Protein AF-A0A8K0PAG3-F1 (afdb_monomer)

InterPro domains:
  IPR000990 Innexin [PF00876] (89-325)
  IPR000990 Innexin [PR01262] (81-103)
  IPR000990 Innexin [PR01262] (153-167)
  IPR000990 Innexin [PR01262] (204-213)
  IPR000990 Innexin [PR01262] (229-245)
  IPR000990 Innexin [PS51013] (3-332)
  IPR000990 Innexin [PTHR11893] (89-326)

pLDDT: mean 70.21, std 20.05, range [22.75, 90.94]

Mean predicted aligned error: 14.46 Å

Solvent-accessible surface area (backbone atoms only — not comparable to full-atom values): 19356 Å² total; per-residue (Å²): 138,85,82,89,89,84,89,81,93,79,86,81,87,87,77,93,75,72,84,80,73,72,80,81,79,68,82,46,67,62,58,59,44,44,51,52,45,46,54,53,41,49,54,54,45,51,56,44,45,62,52,40,67,74,56,77,45,72,62,56,56,53,48,52,49,51,53,50,49,51,50,49,52,53,52,50,61,70,58,48,97,53,93,85,56,62,70,63,52,53,49,57,56,50,57,69,44,44,41,57,50,52,46,57,66,71,53,69,55,52,68,59,63,75,36,57,68,55,55,48,87,86,54,57,69,68,61,42,49,57,53,49,52,53,50,47,50,52,49,65,75,44,58,67,68,33,36,63,61,43,51,55,50,52,52,34,56,50,50,46,41,51,48,53,53,49,50,53,53,51,51,12,62,73,56,74,62,53,46,80,58,39,58,62,50,55,56,62,47,68,78,48,64,83,90,76,65,71,62,75,60,47,80,78,39,52,50,60,46,84,43,79,42,81,45,74,45,99,86,70,49,81,45,82,43,84,41,84,40,75,35,70,54,32,56,53,48,56,57,50,53,52,54,47,45,55,48,50,52,52,52,48,51,53,44,48,53,52,51,51,53,49,51,50,43,74,75,27,69,66,53,45,44,51,54,50,46,71,66,40,70,85,42,64,68,65,45,53,49,53,41,54,73,74,42,46,74,16,41,46,49,51,52,54,53,47,59,71,61,37,45,70,68,62,43,28,51,52,47,50,54,44,27,54,54,60,56,56,63,74,77,109

Nearest PDB structures (foldseek):
  4k1p-assembly6_F  TM=1.596E-01  e=2.292E-01  Bacillus cereus
  7a26-assembly1_AAA  TM=1.883E-01  e=4.215E+00  Serratia marcescens

Foldseek 3Di:
DDDDDDDDDDDDDDDPDDPDPPPPPPPPVVVVVVVVCCVVCVVVVVVVVVVCVVVPPPVVVLVVVLVVLVVVLVLVVVLDPDPPCNVVSVVLNVLSCVLVVLLCVLVVCVLVVLCPPLQDPPDDPVVLVVSLVVSLVVLVVCFPVLVVVVVSVLVSLVSNLVSLVVVQVVVCVVQVNCLQCQLVVVVVLVPDDPVPDDRPCCVSQPQKDWDWDWDQDPVRDTDTDIDIDGRVSSVSVSVVSNVVSVVSVVVNVSSVVVSVVVVCCQVPLPVLLVLLCVLLVVADSVLSVQCSVRGDPSSSVSLSSSSVRGDSVSNNVSSVVSSVVSVVVVVD

Secondary structure (DSSP, 8-state):
----------------------------HHHHHHHHHHHHHHHHHHHHHHHHTTS--HHHHHHHHHHHHHHHHHHHHHH---TTSHHHHHHHHHHHHHHHHHHHHHHTTHHHHHHTTTS-TTS-HHHHHHHHHHHHHHHHHTTTTTHHHHHHHHHHHHHHHHHHHHHHHHHHHHTTT-HHHHHHHHHHHHTS-GGG---GGGTTS-SEEEEEEEEE-TTS-EEEEEEEEE-HHHHHHHHHHHHHHHHHHHHHHHHHHHHHHHHHHHH-HHHHHHHHHHH-TTS-HHHHHHHHHHS-HHHHHHHHHHHHHS-HHHHHHHHHHHHHHHHHTT--

Organism: Ladona fulva (NCBI:txid123851)

Sequence (332 aa):
MFWQDSSTDRAPDRQQGDAGSIPGRFSSPFFLGIIKKIKICCHSFVLSSIFLLSFARSVVYVIFQSYFIQMFIFILSKCCGFIYSESRLSFLAILFYIPRYLWKTWEGGRIKMLVLDLNCPVVSEECKKDRKELLVEYFSANLHAQNFYAIRFFICEFLNFINVVGQIYFMDLFLGGEFTTYGAEVIAMTEREPEERVDPMSRVFPKVTKCVFHKYGPSGSVQKFDGLCVLPLNIVNEKIYVFLWFWFVVLSVITGVALLYRVAVVMGPQVRTYLLRARSRLAPHDQIETITRKCQIGDWFVLYQLGKNMDPLIYKELVAELAAKLDGKDNV

Structure (mmCIF, N/CA/C/O backbone):
data_AF-A0A8K0PAG3-F1
#
_entry.id   AF-A0A8K0PAG3-F1
#
loop_
_atom_site.group_PDB
_atom_site.id
_atom_site.type_symbol
_atom_site.label_atom_id
_atom_site.label_alt_id
_atom_site.label_comp_id
_atom_site.label_asym_id
_atom_site.label_entity_id
_atom_site.label_seq_id
_atom_site.pdbx_PDB_ins_code
_atom_site.Cartn_x
_atom_site.Cartn_y
_atom_site.Cartn_z
_atom_site.occupancy
_atom_site.B_iso_or_equiv
_atom_site.auth_seq_id
_atom_site.auth_comp_id
_atom_site.auth_asym_id
_atom_site.auth_atom_id
_atom_site.pdbx_PDB_model_num
ATOM 1 N N . MET A 1 1 ? 74.812 26.956 -37.421 1.00 31.86 1 MET A N 1
ATOM 2 C CA . MET A 1 1 ? 74.350 26.831 -36.022 1.00 31.86 1 MET A CA 1
ATOM 3 C C . MET A 1 1 ? 73.052 26.012 -36.068 1.00 31.86 1 MET A C 1
ATOM 5 O O . MET A 1 1 ? 71.979 26.580 -35.995 1.00 31.86 1 MET A O 1
ATOM 9 N N . PHE A 1 2 ? 73.102 24.810 -36.664 1.00 22.75 2 PHE A N 1
ATOM 10 C CA . PHE A 1 2 ? 73.367 23.491 -36.040 1.00 22.75 2 PHE A CA 1
ATOM 11 C C . PHE A 1 2 ? 72.254 23.126 -35.039 1.00 22.75 2 PHE A C 1
ATOM 13 O O . PHE A 1 2 ? 72.205 23.749 -33.987 1.00 22.75 2 PHE A O 1
ATOM 20 N N . TRP A 1 3 ? 71.327 22.191 -35.297 1.00 28.53 3 TRP A N 1
ATOM 21 C CA . TRP A 1 3 ? 71.250 21.048 -36.242 1.00 28.53 3 TRP A CA 1
ATOM 22 C C . TRP A 1 3 ? 69.863 21.003 -36.939 1.00 28.53 3 TRP A C 1
ATOM 24 O O . TRP A 1 3 ? 68.875 21.290 -36.272 1.00 28.53 3 TRP A O 1
ATOM 34 N N . GLN A 1 4 ? 69.702 20.876 -38.269 1.00 24.16 4 GLN A N 1
ATOM 35 C CA . GLN A 1 4 ? 69.945 19.757 -39.223 1.00 24.16 4 GLN A CA 1
ATOM 36 C C . GLN A 1 4 ? 69.041 18.525 -38.986 1.00 24.16 4 GLN A C 1
ATOM 38 O O . GLN A 1 4 ? 69.157 17.923 -37.928 1.00 24.16 4 GLN A O 1
ATOM 43 N N . ASP A 1 5 ? 68.011 18.197 -39.783 1.00 26.44 5 ASP A N 1
ATOM 44 C CA . ASP A 1 5 ? 67.829 17.856 -41.222 1.00 26.44 5 ASP A CA 1
ATOM 45 C C . ASP A 1 5 ? 67.948 16.346 -41.544 1.00 26.44 5 ASP A C 1
ATOM 47 O O . ASP A 1 5 ? 68.794 15.654 -40.987 1.00 26.44 5 ASP A O 1
ATOM 51 N N . SER A 1 6 ? 67.169 15.920 -42.550 1.00 24.83 6 SER A N 1
ATOM 52 C CA . SER A 1 6 ? 67.309 14.715 -43.403 1.00 24.83 6 SER A CA 1
ATOM 53 C C . SER A 1 6 ? 66.579 13.395 -43.058 1.00 24.83 6 SER A C 1
ATOM 55 O O . SER A 1 6 ? 67.008 12.581 -42.247 1.00 24.83 6 SER A O 1
ATOM 57 N N . SER A 1 7 ? 65.476 13.182 -43.791 1.00 31.30 7 SER A N 1
ATOM 58 C CA . SER A 1 7 ? 65.188 12.027 -44.674 1.00 31.30 7 SER A CA 1
ATOM 59 C C . SER A 1 7 ? 65.910 10.687 -44.452 1.00 31.30 7 SER A C 1
ATOM 61 O O . SER A 1 7 ? 67.115 10.599 -44.657 1.00 31.30 7 SER A O 1
ATOM 63 N N . THR A 1 8 ? 65.150 9.589 -44.288 1.00 25.16 8 THR A N 1
ATOM 64 C CA . THR A 1 8 ? 65.378 8.332 -45.044 1.00 25.16 8 THR A CA 1
ATOM 65 C C . THR A 1 8 ? 64.170 7.385 -45.005 1.00 25.16 8 THR A C 1
ATOM 67 O O . THR A 1 8 ? 63.566 7.160 -43.959 1.00 25.16 8 THR A O 1
ATOM 70 N N . ASP A 1 9 ? 63.875 6.801 -46.165 1.00 30.84 9 ASP A N 1
ATOM 71 C CA . ASP A 1 9 ? 62.977 5.676 -46.423 1.00 30.84 9 ASP A CA 1
ATOM 72 C C . ASP A 1 9 ? 63.173 4.453 -45.506 1.00 30.84 9 ASP A C 1
ATOM 74 O O . ASP A 1 9 ? 64.308 4.036 -45.247 1.00 30.84 9 ASP A O 1
ATOM 78 N N . ARG A 1 10 ? 62.056 3.801 -45.133 1.00 26.72 10 ARG A N 1
ATOM 79 C CA . ARG A 1 10 ? 61.860 2.332 -45.194 1.00 26.72 10 ARG A CA 1
ATOM 80 C C . ARG A 1 10 ? 60.484 1.907 -44.656 1.00 26.72 10 ARG A C 1
ATOM 82 O O . ARG A 1 10 ? 60.248 1.926 -43.454 1.00 26.72 10 ARG A O 1
ATOM 89 N N . ALA A 1 11 ? 59.620 1.410 -45.539 1.00 35.41 11 ALA A N 1
ATOM 90 C CA . ALA A 1 11 ? 58.901 0.163 -45.253 1.00 35.41 11 ALA A CA 1
ATOM 91 C C . ALA A 1 11 ? 59.893 -0.989 -45.547 1.00 35.41 11 ALA A C 1
ATOM 93 O O . ALA A 1 11 ? 60.696 -0.831 -46.474 1.00 35.41 11 ALA A O 1
ATOM 94 N N . PRO A 1 12 ? 59.930 -2.091 -44.769 1.00 35.28 12 PRO A N 1
ATOM 95 C CA . PRO A 1 12 ? 58.872 -3.100 -44.874 1.00 35.28 12 PRO A CA 1
ATOM 96 C C . PRO A 1 12 ? 58.491 -3.829 -43.563 1.00 35.28 12 PRO A C 1
ATOM 98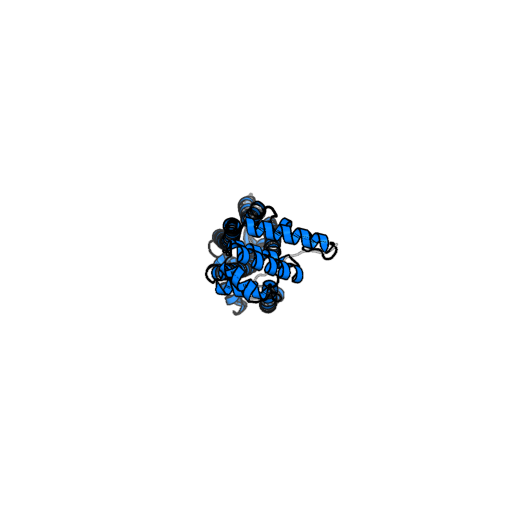 O O . PRO A 1 12 ? 59.278 -3.958 -42.634 1.00 35.28 12 PRO A O 1
ATOM 101 N N . ASP A 1 13 ? 57.254 -4.323 -43.567 1.00 29.41 13 ASP A N 1
ATOM 102 C CA . ASP A 1 13 ? 56.694 -5.521 -42.928 1.00 29.41 13 ASP A CA 1
ATOM 103 C C . ASP A 1 13 ? 57.070 -5.990 -41.504 1.00 29.41 13 ASP A C 1
ATOM 105 O O . ASP A 1 13 ? 58.197 -6.353 -41.179 1.00 29.41 13 ASP A O 1
ATOM 109 N N . ARG A 1 14 ? 55.967 -6.276 -40.788 1.00 33.88 14 ARG A N 1
ATOM 110 C CA . ARG A 1 14 ? 55.748 -7.346 -39.796 1.00 33.88 14 ARG A CA 1
ATOM 111 C C . ARG A 1 14 ? 56.144 -7.060 -38.338 1.00 33.88 14 ARG A C 1
ATOM 113 O O . ARG A 1 14 ? 57.178 -7.507 -37.864 1.00 33.88 14 ARG A O 1
ATOM 120 N N . GLN A 1 15 ? 55.189 -6.522 -37.573 1.00 25.97 15 GLN A N 1
ATOM 121 C CA . GLN A 1 15 ? 54.887 -7.033 -36.229 1.00 25.97 15 GLN A CA 1
ATOM 122 C C . GLN A 1 15 ? 53.371 -7.096 -36.016 1.00 25.97 15 GLN A C 1
ATOM 124 O O . GLN A 1 15 ? 52.686 -6.095 -35.833 1.00 25.97 15 GLN A O 1
ATOM 129 N N . GLN A 1 16 ? 52.866 -8.326 -36.065 1.00 38.16 16 GLN A N 1
ATOM 130 C CA . GLN A 1 16 ? 51.695 -8.756 -35.319 1.00 38.16 16 GLN A CA 1
ATOM 131 C C . GLN A 1 16 ? 51.993 -8.478 -33.837 1.00 38.16 16 GLN A C 1
ATOM 133 O O . GLN A 1 16 ? 52.955 -9.031 -33.309 1.00 38.16 16 GLN A O 1
ATOM 138 N N . GLY A 1 17 ? 51.235 -7.597 -33.192 1.00 24.88 17 GLY A N 1
ATOM 139 C CA . GLY A 1 17 ? 51.506 -7.209 -31.811 1.00 24.88 17 GLY A CA 1
ATOM 140 C C . GLY A 1 17 ? 50.405 -6.325 -31.250 1.00 24.88 17 GLY A C 1
ATOM 141 O O . GLY A 1 17 ? 50.353 -5.136 -31.533 1.00 24.88 17 GLY A O 1
ATOM 142 N N . ASP A 1 18 ? 49.543 -6.967 -30.472 1.00 24.95 18 ASP A N 1
ATOM 143 C CA . ASP A 1 18 ? 48.696 -6.404 -29.429 1.00 24.95 18 ASP A CA 1
ATOM 144 C C . ASP A 1 18 ? 47.639 -5.382 -29.853 1.00 24.95 18 ASP A C 1
ATOM 146 O O . ASP A 1 18 ? 47.800 -4.162 -29.813 1.00 24.95 18 ASP A O 1
ATOM 150 N N . ALA A 1 19 ? 46.449 -5.934 -30.116 1.00 29.14 19 ALA A N 1
ATOM 151 C CA . ALA A 1 19 ? 45.212 -5.295 -29.706 1.00 29.14 19 ALA A CA 1
ATOM 152 C C . ALA A 1 19 ? 45.377 -4.853 -28.246 1.00 29.14 19 ALA A C 1
ATOM 154 O O . ALA A 1 19 ? 45.348 -5.678 -27.334 1.00 29.14 19 ALA A O 1
ATOM 155 N N . GLY A 1 20 ? 45.603 -3.553 -28.049 1.00 25.80 20 GLY A N 1
ATOM 156 C CA . GLY A 1 20 ? 45.637 -2.917 -26.744 1.00 25.80 20 GLY A CA 1
ATOM 157 C C . GLY A 1 20 ? 44.317 -3.182 -26.040 1.00 25.80 20 GLY A C 1
ATOM 158 O O . GLY A 1 20 ? 43.327 -2.482 -26.242 1.00 25.80 20 GLY A O 1
ATOM 159 N N . SER A 1 21 ? 44.321 -4.238 -25.237 1.00 27.05 21 SER A N 1
ATOM 160 C CA . SER A 1 21 ? 43.318 -4.583 -24.256 1.00 27.05 21 SER A CA 1
ATOM 161 C C . SER A 1 21 ? 43.060 -3.351 -23.400 1.00 27.05 21 SER A C 1
ATOM 163 O O . SER A 1 21 ? 43.848 -3.019 -22.512 1.00 27.05 21 SER A O 1
ATOM 165 N N . ILE A 1 22 ? 41.953 -2.660 -23.667 1.00 30.17 22 ILE A N 1
ATOM 166 C CA . ILE A 1 22 ? 41.366 -1.751 -22.690 1.00 30.17 22 ILE A CA 1
ATOM 167 C C . ILE A 1 22 ? 41.130 -2.625 -21.456 1.00 30.17 22 ILE A C 1
ATOM 169 O O . ILE A 1 22 ? 40.436 -3.639 -21.576 1.00 30.17 22 ILE A O 1
ATOM 173 N N . PRO A 1 23 ? 41.708 -2.314 -20.285 1.00 28.17 23 PRO A N 1
ATOM 174 C CA . PRO A 1 23 ? 41.486 -3.128 -19.111 1.00 28.17 23 PRO A CA 1
ATOM 175 C C . PRO A 1 23 ? 40.031 -2.918 -18.690 1.00 28.17 23 PRO A C 1
ATOM 177 O O . PRO A 1 23 ? 39.708 -2.018 -17.921 1.00 28.17 23 PRO A O 1
ATOM 180 N N . GLY A 1 24 ? 39.142 -3.788 -19.168 1.00 31.09 24 GLY A N 1
ATOM 181 C CA . GLY A 1 24 ? 37.771 -3.971 -18.693 1.00 31.09 24 GLY A CA 1
ATOM 182 C C . GLY A 1 24 ? 37.739 -4.574 -17.289 1.00 31.09 24 GLY A C 1
ATOM 183 O O . GLY A 1 24 ? 36.889 -5.395 -16.967 1.00 31.09 24 GLY A O 1
ATOM 184 N N . ARG A 1 25 ? 38.683 -4.189 -16.426 1.00 32.47 25 ARG A N 1
ATOM 185 C CA . ARG A 1 25 ? 38.720 -4.584 -15.025 1.00 32.47 25 ARG A CA 1
ATOM 186 C C . ARG A 1 25 ? 37.878 -3.596 -14.227 1.00 32.47 25 ARG A C 1
ATOM 188 O O . ARG A 1 25 ? 38.378 -2.820 -13.427 1.00 32.47 25 ARG A O 1
ATOM 195 N N . PHE A 1 26 ? 36.572 -3.679 -14.435 1.00 34.22 26 PHE A N 1
ATOM 196 C CA . PHE A 1 26 ? 35.583 -3.291 -13.436 1.00 34.22 26 PHE A CA 1
ATOM 197 C C . PHE A 1 26 ? 34.720 -4.515 -13.112 1.00 34.22 26 PHE A C 1
ATOM 199 O O . PHE A 1 26 ? 33.493 -4.485 -13.160 1.00 34.22 26 PHE A O 1
ATOM 206 N N . SER A 1 27 ? 35.377 -5.595 -12.671 1.00 39.25 27 SER A N 1
ATOM 207 C CA . SER A 1 27 ? 34.798 -6.443 -11.624 1.00 39.25 27 SER A CA 1
ATOM 208 C C . SER A 1 27 ? 34.594 -5.546 -10.412 1.00 39.25 27 SER A C 1
ATOM 210 O O . SER A 1 27 ? 35.457 -5.471 -9.545 1.00 39.25 27 SER A O 1
ATOM 212 N N . SER A 1 28 ? 33.517 -4.758 -10.400 1.00 39.16 28 SER A N 1
ATOM 213 C CA . SER A 1 28 ? 33.275 -3.847 -9.295 1.00 39.16 28 SER A CA 1
ATOM 214 C C . SER A 1 28 ? 32.994 -4.707 -8.052 1.00 39.16 28 SER A C 1
ATOM 216 O O . SER A 1 28 ? 31.980 -5.414 -8.010 1.00 39.16 28 SER A O 1
ATOM 218 N N . PRO A 1 29 ? 33.835 -4.650 -7.000 1.00 39.69 29 PRO A N 1
ATOM 219 C CA . PRO A 1 29 ? 33.481 -5.207 -5.692 1.00 39.69 29 PRO A CA 1
ATOM 220 C C . PRO A 1 29 ? 32.199 -4.559 -5.134 1.00 39.69 29 PRO A C 1
ATOM 222 O O . PRO A 1 29 ? 31.605 -5.061 -4.186 1.00 39.69 29 PRO A O 1
ATOM 225 N N . PHE A 1 30 ? 31.731 -3.480 -5.770 1.00 38.38 30 PHE A N 1
ATOM 226 C CA . PHE A 1 30 ? 30.451 -2.829 -5.551 1.00 38.38 30 PHE A CA 1
ATOM 227 C C . PHE A 1 30 ? 29.249 -3.693 -5.958 1.00 38.38 30 PHE A C 1
ATOM 229 O O . PHE A 1 30 ? 28.309 -3.776 -5.183 1.00 38.38 30 PHE A O 1
ATOM 236 N N . PHE A 1 31 ? 29.260 -4.383 -7.107 1.00 36.19 31 PHE A N 1
ATOM 237 C CA . PHE A 1 31 ? 28.105 -5.178 -7.563 1.00 36.19 31 PHE A CA 1
ATOM 238 C C . PHE A 1 31 ? 28.016 -6.534 -6.850 1.00 36.19 31 PHE A C 1
ATOM 240 O O . PHE A 1 31 ? 26.949 -6.911 -6.378 1.00 36.19 31 PHE A O 1
ATOM 247 N N . LEU A 1 32 ? 29.149 -7.221 -6.645 1.00 42.66 32 LEU A N 1
ATOM 248 C CA . LEU A 1 32 ? 29.203 -8.417 -5.788 1.00 42.66 32 LEU A CA 1
ATOM 249 C C . LEU A 1 32 ? 28.923 -8.064 -4.319 1.00 42.66 32 LEU A C 1
ATOM 251 O O . LEU A 1 32 ? 28.291 -8.833 -3.598 1.00 42.66 32 LEU A O 1
ATOM 255 N N . GLY A 1 33 ? 29.368 -6.879 -3.889 1.00 42.03 33 GLY A N 1
ATOM 256 C CA . GLY A 1 33 ? 29.050 -6.287 -2.598 1.00 42.03 33 GLY A CA 1
ATOM 257 C C . GLY A 1 33 ? 27.574 -5.929 -2.469 1.00 42.03 33 GLY A C 1
ATOM 258 O O . GLY A 1 33 ? 27.022 -6.162 -1.407 1.00 42.03 33 GLY A O 1
ATOM 259 N N . ILE A 1 34 ? 26.916 -5.447 -3.527 1.00 42.88 34 ILE A N 1
ATOM 260 C CA . ILE A 1 34 ? 25.472 -5.194 -3.586 1.00 42.88 34 ILE A CA 1
ATOM 261 C C . ILE A 1 34 ? 24.702 -6.504 -3.613 1.00 42.88 34 ILE A C 1
ATOM 263 O O . ILE A 1 34 ? 23.731 -6.588 -2.896 1.00 42.88 34 ILE A O 1
ATOM 267 N N . ILE A 1 35 ? 25.124 -7.547 -4.327 1.00 40.97 35 ILE A N 1
ATOM 268 C CA . ILE A 1 35 ? 24.420 -8.840 -4.338 1.00 40.97 35 ILE A CA 1
ATOM 269 C C . ILE A 1 35 ? 24.606 -9.576 -3.006 1.00 40.97 35 ILE A C 1
ATOM 271 O O . ILE A 1 35 ? 23.633 -10.074 -2.449 1.00 40.97 35 ILE A O 1
ATOM 275 N N . LYS A 1 36 ? 25.813 -9.581 -2.417 1.00 42.31 36 LYS A N 1
ATOM 276 C CA . LYS A 1 36 ? 26.033 -10.093 -1.050 1.00 42.31 36 LYS A CA 1
ATOM 277 C C . LYS A 1 36 ? 25.320 -9.237 -0.007 1.00 42.31 36 LYS A C 1
ATOM 279 O O . LYS A 1 36 ? 24.701 -9.799 0.891 1.00 42.31 36 LYS A O 1
ATOM 284 N N . LYS A 1 37 ? 25.326 -7.905 -0.143 1.00 41.16 37 LYS A N 1
ATOM 285 C CA . LYS A 1 37 ? 24.505 -7.016 0.687 1.00 41.16 37 LYS A CA 1
ATOM 286 C C . LYS A 1 37 ? 23.028 -7.201 0.408 1.00 41.16 37 LYS A C 1
ATOM 288 O O . LYS A 1 37 ? 22.304 -7.073 1.356 1.00 41.16 37 LYS A O 1
ATOM 293 N N . ILE A 1 38 ? 22.553 -7.552 -0.779 1.00 40.66 38 ILE A N 1
ATOM 294 C CA . ILE A 1 38 ? 21.143 -7.843 -1.067 1.00 40.66 38 ILE A CA 1
ATOM 295 C C . ILE A 1 38 ? 20.789 -9.200 -0.480 1.00 40.66 38 ILE A C 1
ATOM 297 O O . ILE A 1 38 ? 19.704 -9.324 0.042 1.00 40.66 38 ILE A O 1
ATOM 301 N N . LYS A 1 39 ? 21.681 -10.194 -0.454 1.00 36.50 39 LYS A N 1
ATOM 302 C CA . LYS A 1 39 ? 21.439 -11.484 0.217 1.00 36.50 39 LYS A CA 1
ATOM 303 C C . LYS A 1 39 ? 21.405 -11.327 1.746 1.00 36.50 39 LYS A C 1
ATOM 305 O O . LYS A 1 39 ? 20.498 -11.833 2.398 1.00 36.50 39 LYS A O 1
ATOM 310 N N . ILE A 1 40 ? 22.339 -10.552 2.309 1.00 37.78 40 ILE A N 1
ATOM 311 C CA . ILE A 1 40 ? 22.405 -10.204 3.742 1.00 37.78 40 ILE A CA 1
ATOM 312 C C . ILE A 1 40 ? 21.288 -9.228 4.132 1.00 37.78 40 ILE A C 1
ATOM 314 O O . ILE A 1 40 ? 20.688 -9.379 5.188 1.00 37.78 40 ILE A O 1
ATOM 318 N N . CYS A 1 41 ? 20.968 -8.254 3.281 1.00 36.31 41 CYS A N 1
ATOM 319 C CA . CYS A 1 41 ? 19.870 -7.318 3.472 1.00 36.31 41 CYS A CA 1
ATOM 320 C C . CYS A 1 41 ? 18.567 -8.069 3.284 1.00 36.31 41 CYS A C 1
ATOM 322 O O . CYS A 1 41 ? 17.743 -7.906 4.132 1.00 36.31 41 CYS A O 1
ATOM 324 N N . CYS A 1 42 ? 18.383 -8.985 2.337 1.00 35.75 42 CYS A N 1
ATOM 325 C CA . CYS A 1 42 ? 17.169 -9.799 2.221 1.00 35.75 42 CYS A CA 1
ATOM 326 C C . CYS A 1 42 ? 16.973 -10.677 3.467 1.00 35.75 42 CYS A C 1
ATOM 328 O O . CYS A 1 42 ? 15.874 -10.711 3.995 1.00 35.75 42 CYS A O 1
ATOM 330 N N . HIS A 1 43 ? 18.028 -11.261 4.047 1.00 33.38 43 HIS A N 1
ATOM 331 C CA . HIS A 1 43 ? 17.921 -11.979 5.325 1.00 33.38 43 HIS A CA 1
ATOM 332 C C . HIS A 1 43 ? 17.631 -11.041 6.522 1.00 33.38 43 HIS A C 1
ATOM 334 O O . HIS A 1 43 ? 16.692 -11.276 7.282 1.00 33.38 43 HIS A O 1
ATOM 340 N N . SER A 1 44 ? 18.355 -9.922 6.661 1.00 33.38 44 SER A N 1
ATOM 341 C CA . SER A 1 44 ? 18.105 -8.896 7.691 1.00 33.38 44 SER A CA 1
ATOM 342 C C . SER A 1 44 ? 16.812 -8.108 7.471 1.00 33.38 44 SER A C 1
ATOM 344 O O . SER A 1 44 ? 16.269 -7.578 8.427 1.00 33.38 44 SER A O 1
ATOM 346 N N . PHE A 1 45 ? 16.296 -8.026 6.250 1.00 37.44 45 PHE A N 1
ATOM 347 C CA . PHE A 1 45 ? 15.101 -7.302 5.810 1.00 37.44 45 PHE A CA 1
ATOM 348 C C . PHE A 1 45 ? 13.893 -8.214 5.886 1.00 37.44 45 PHE A C 1
ATOM 350 O O . PHE A 1 45 ? 12.830 -7.707 6.182 1.00 37.44 45 PHE A O 1
ATOM 357 N N . VAL A 1 46 ? 14.037 -9.535 5.730 1.00 37.53 46 VAL A N 1
ATOM 358 C CA . VAL A 1 46 ? 13.035 -10.542 6.121 1.00 37.53 46 VAL A CA 1
ATOM 359 C C . VAL A 1 46 ? 12.881 -10.554 7.645 1.00 37.53 46 VAL A C 1
ATOM 361 O O . VAL A 1 46 ? 11.769 -10.446 8.147 1.00 37.53 46 VAL A O 1
ATOM 364 N N . LEU A 1 47 ? 13.983 -10.526 8.402 1.00 32.41 47 LEU A N 1
ATOM 365 C CA . LEU A 1 47 ? 13.944 -10.374 9.866 1.00 32.41 47 LEU A CA 1
ATOM 366 C C . LEU A 1 47 ? 13.430 -8.991 10.307 1.00 32.41 47 LEU A C 1
ATOM 368 O O . LEU A 1 47 ? 12.628 -8.901 11.236 1.00 32.41 47 LEU A O 1
ATOM 372 N N . SER A 1 48 ? 13.797 -7.921 9.593 1.00 34.66 48 SER A N 1
ATOM 373 C CA . SER A 1 48 ? 13.241 -6.579 9.811 1.00 34.66 48 SER A CA 1
ATOM 374 C C . SER A 1 48 ? 11.793 -6.488 9.358 1.00 34.66 48 SER A C 1
ATOM 376 O O . SER A 1 48 ? 11.070 -5.706 9.946 1.00 34.66 48 SER A O 1
ATOM 378 N N . SER A 1 49 ? 11.333 -7.257 8.366 1.00 36.69 49 SER A N 1
ATOM 379 C CA . SER A 1 49 ? 9.941 -7.246 7.895 1.00 36.69 49 SER A CA 1
ATOM 380 C C . SER A 1 49 ? 9.020 -8.074 8.782 1.00 36.69 49 SER A C 1
ATOM 382 O O . SER A 1 49 ? 7.880 -7.670 8.986 1.00 36.69 49 SER A O 1
ATOM 384 N N . ILE A 1 50 ? 9.540 -9.110 9.448 1.00 36.69 50 ILE A N 1
ATOM 385 C CA . ILE A 1 50 ? 8.882 -9.775 10.584 1.00 36.69 50 ILE A CA 1
ATOM 386 C C . ILE A 1 50 ? 8.797 -8.822 11.796 1.00 36.69 50 ILE A C 1
ATOM 388 O O . ILE A 1 50 ? 7.775 -8.788 12.480 1.00 36.69 50 ILE A O 1
ATOM 392 N N . PHE A 1 51 ? 9.800 -7.960 12.014 1.00 27.72 51 PHE A N 1
ATOM 393 C CA . PHE A 1 51 ? 9.739 -6.885 13.021 1.00 27.72 51 PHE A CA 1
ATOM 394 C C . PHE A 1 51 ? 8.858 -5.684 12.583 1.00 27.72 51 PHE A C 1
ATOM 396 O O . PHE A 1 51 ? 8.154 -5.095 13.404 1.00 27.72 51 PHE A O 1
ATOM 403 N N . LEU A 1 52 ? 8.806 -5.351 11.285 1.00 32.81 52 LEU A N 1
ATOM 404 C CA . LEU A 1 52 ? 7.967 -4.299 10.680 1.00 32.81 52 LEU A CA 1
ATOM 405 C C . LEU A 1 52 ? 6.499 -4.725 10.574 1.00 32.81 52 LEU A C 1
ATOM 407 O O . LEU A 1 52 ? 5.626 -3.863 10.537 1.00 32.81 52 LEU A O 1
ATOM 411 N N . LEU A 1 53 ? 6.206 -6.027 10.598 1.00 36.00 53 LEU A N 1
ATOM 412 C CA . LEU A 1 53 ? 4.855 -6.565 10.776 1.00 36.00 53 LEU A CA 1
ATOM 413 C C . LEU A 1 53 ? 4.263 -6.173 12.144 1.00 36.00 53 LEU A C 1
ATOM 415 O O . LEU A 1 53 ? 3.049 -6.006 12.259 1.00 36.00 53 LEU A O 1
ATOM 419 N N . SER A 1 54 ? 5.107 -5.929 13.156 1.00 32.66 54 SER A N 1
ATOM 420 C CA . SER A 1 54 ? 4.698 -5.350 14.448 1.00 32.66 54 SER A CA 1
ATOM 421 C C . SER A 1 54 ? 4.608 -3.815 14.399 1.00 32.66 54 SER A C 1
ATOM 423 O O . SER A 1 54 ? 3.795 -3.195 15.086 1.00 32.66 54 SER A O 1
ATOM 425 N N . PHE A 1 55 ? 5.381 -3.184 13.513 1.00 32.66 55 PHE A N 1
ATOM 426 C CA . PHE A 1 55 ? 5.430 -1.737 13.317 1.00 32.66 55 PHE A CA 1
ATOM 427 C C . PHE A 1 55 ? 4.607 -1.309 12.095 1.00 32.66 55 PHE A C 1
ATOM 429 O O . PHE A 1 55 ? 5.102 -0.653 11.179 1.00 32.66 55 PHE A O 1
ATOM 436 N N . ALA A 1 56 ? 3.324 -1.680 12.080 1.00 37.78 56 ALA A N 1
ATOM 437 C CA . ALA A 1 56 ? 2.354 -1.254 11.076 1.00 37.78 56 ALA A CA 1
ATOM 438 C C . ALA A 1 56 ? 2.124 0.270 11.126 1.00 37.78 56 ALA A C 1
ATOM 440 O O . ALA A 1 56 ? 1.088 0.754 11.579 1.00 37.78 56 ALA A O 1
ATOM 441 N N . ARG A 1 57 ? 3.087 1.047 10.629 1.00 49.59 57 ARG A N 1
ATOM 442 C CA . ARG A 1 57 ? 2.882 2.410 10.157 1.00 49.59 57 ARG A CA 1
ATOM 443 C C . ARG A 1 57 ? 2.767 2.336 8.640 1.00 49.59 57 ARG A C 1
ATOM 445 O O . ARG A 1 57 ? 3.763 2.479 7.937 1.00 49.59 57 ARG A O 1
ATOM 452 N N . SER A 1 58 ? 1.537 2.227 8.132 1.00 47.84 58 SER A N 1
ATOM 453 C CA . SER A 1 58 ? 1.206 2.509 6.722 1.00 47.84 58 SER A CA 1
ATOM 454 C C . SER A 1 58 ? 1.793 3.856 6.257 1.00 47.84 58 SER A C 1
ATOM 456 O O . SER A 1 58 ? 2.089 4.053 5.087 1.00 47.84 58 SER A O 1
ATOM 458 N N . VAL A 1 59 ? 2.053 4.766 7.200 1.00 41.12 59 VAL A N 1
ATOM 459 C CA . VAL A 1 59 ? 2.735 6.047 7.001 1.00 41.12 59 VAL A CA 1
ATOM 460 C C . VAL A 1 59 ? 4.223 5.898 6.659 1.00 41.12 59 VAL A C 1
ATOM 462 O O . VAL A 1 59 ? 4.685 6.615 5.786 1.00 41.12 59 VAL A O 1
ATOM 465 N N . VAL A 1 60 ? 4.981 4.983 7.277 1.00 42.22 60 VAL A N 1
ATOM 466 C CA . VAL A 1 60 ? 6.419 4.799 6.974 1.00 42.22 60 VAL A CA 1
ATOM 467 C C . VAL A 1 60 ? 6.596 4.169 5.599 1.00 42.22 60 VAL A C 1
ATOM 469 O O . VAL A 1 60 ? 7.447 4.620 4.849 1.00 42.22 60 VAL A O 1
ATOM 472 N N . TYR A 1 61 ? 5.738 3.215 5.231 1.00 51.47 61 TYR A N 1
ATOM 473 C CA . TYR A 1 61 ? 5.707 2.629 3.890 1.00 51.47 61 TYR A CA 1
ATOM 474 C C . TYR A 1 61 ? 5.453 3.700 2.817 1.00 51.47 61 TYR A C 1
ATOM 476 O O . TYR A 1 61 ? 6.255 3.876 1.906 1.00 51.47 61 TYR A O 1
ATOM 484 N N . VAL A 1 62 ? 4.405 4.511 2.992 1.00 50.78 62 VAL A N 1
ATOM 485 C CA . VAL A 1 62 ? 4.0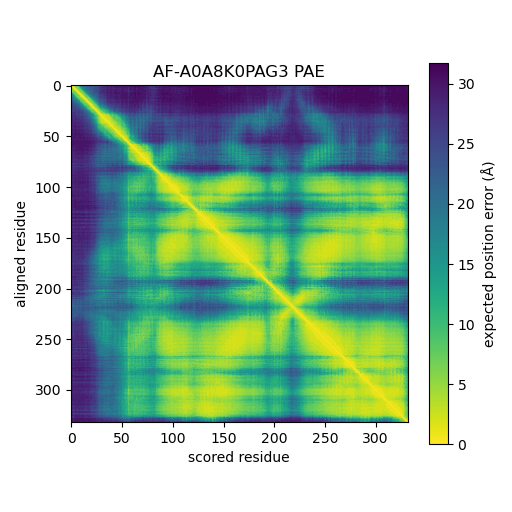56 5.597 2.064 1.00 50.78 62 VAL A CA 1
ATOM 486 C C . VAL A 1 62 ? 5.107 6.714 2.049 1.00 50.78 62 VAL A C 1
ATOM 488 O O . VAL A 1 62 ? 5.355 7.310 1.003 1.00 50.78 62 VAL A O 1
ATOM 491 N N . ILE A 1 63 ? 5.742 7.016 3.183 1.00 44.84 63 ILE A N 1
ATOM 492 C CA . ILE A 1 63 ? 6.829 7.999 3.280 1.00 44.84 63 ILE A CA 1
ATOM 493 C C . ILE A 1 63 ? 8.094 7.482 2.590 1.00 44.84 63 ILE A C 1
ATOM 495 O O . ILE A 1 63 ? 8.677 8.211 1.795 1.00 44.84 63 ILE A O 1
ATOM 499 N N . PHE A 1 64 ? 8.485 6.231 2.830 1.00 52.66 64 PHE A N 1
ATOM 500 C CA . PHE A 1 64 ? 9.641 5.607 2.188 1.00 52.66 64 PHE A CA 1
ATOM 501 C C . PHE A 1 64 ? 9.436 5.525 0.674 1.00 52.66 64 PHE A C 1
ATOM 503 O O . PHE A 1 64 ? 10.326 5.879 -0.091 1.00 52.66 64 PHE A O 1
ATOM 510 N N . GLN A 1 65 ? 8.224 5.172 0.243 1.00 55.88 65 GLN A N 1
ATOM 511 C CA . GLN A 1 65 ? 7.824 5.186 -1.158 1.00 55.88 65 GLN A CA 1
ATOM 512 C C . GLN A 1 65 ? 7.891 6.614 -1.727 1.00 55.88 65 GLN A C 1
ATOM 514 O O . GLN A 1 65 ? 8.511 6.812 -2.762 1.00 55.88 65 GLN A O 1
ATOM 519 N N . SER A 1 66 ? 7.381 7.630 -1.016 1.00 51.69 66 SER A N 1
ATOM 520 C CA . SER A 1 66 ? 7.452 9.044 -1.441 1.00 51.69 66 SER A CA 1
ATOM 521 C C . SER A 1 66 ? 8.896 9.548 -1.603 1.00 51.69 66 SER A C 1
ATOM 523 O O . SER A 1 66 ? 9.200 10.195 -2.601 1.00 51.69 66 SER A O 1
ATOM 525 N N . TYR A 1 67 ? 9.798 9.240 -0.664 1.00 53.22 67 TYR A N 1
ATOM 526 C CA . TYR A 1 67 ? 11.213 9.629 -0.751 1.00 53.22 67 TYR A CA 1
ATOM 527 C C . TYR A 1 67 ? 11.952 8.890 -1.863 1.00 53.22 67 TYR A C 1
ATOM 529 O O . TYR A 1 67 ? 12.755 9.488 -2.574 1.00 53.22 67 TYR A O 1
ATOM 537 N N . PHE A 1 68 ? 11.656 7.606 -2.050 1.00 59.50 68 PHE A N 1
ATOM 538 C CA . PHE A 1 68 ? 12.257 6.806 -3.107 1.00 59.50 68 PHE A CA 1
ATOM 539 C C . PHE A 1 68 ? 11.786 7.246 -4.495 1.00 59.50 68 PHE A C 1
ATOM 541 O O . PHE A 1 68 ? 12.582 7.320 -5.422 1.00 59.50 68 PHE A O 1
ATOM 548 N N . ILE A 1 69 ? 10.513 7.616 -4.629 1.00 57.38 69 ILE A N 1
ATOM 549 C CA . ILE A 1 69 ? 9.952 8.196 -5.851 1.00 57.38 69 ILE A CA 1
ATOM 550 C C . ILE A 1 69 ? 10.573 9.563 -6.133 1.00 57.38 69 ILE A C 1
ATOM 552 O O . ILE A 1 69 ? 10.952 9.824 -7.266 1.00 57.38 69 ILE A O 1
ATOM 556 N N . GLN A 1 70 ? 10.748 10.420 -5.123 1.00 52.34 70 GLN A N 1
ATOM 557 C CA . GLN A 1 70 ? 11.455 11.692 -5.304 1.00 52.34 70 GLN A CA 1
ATOM 558 C C . GLN A 1 70 ? 12.921 11.491 -5.697 1.00 52.34 70 GLN A C 1
ATOM 560 O O . GLN A 1 70 ? 13.411 12.184 -6.585 1.00 52.34 70 GLN A O 1
ATOM 565 N N . MET A 1 71 ? 13.602 10.508 -5.105 1.00 56.38 71 MET A N 1
ATOM 566 C CA . MET A 1 71 ? 14.953 10.111 -5.497 1.00 56.38 71 MET A CA 1
ATOM 567 C C . MET A 1 71 ? 14.982 9.587 -6.941 1.00 56.38 71 MET A C 1
ATOM 569 O O . MET A 1 71 ? 15.862 9.958 -7.708 1.00 56.38 71 MET A O 1
ATOM 573 N N . PHE A 1 72 ? 13.998 8.783 -7.338 1.00 60.97 72 PHE A N 1
ATOM 574 C CA . PHE A 1 72 ? 13.863 8.232 -8.685 1.00 60.97 72 PHE A CA 1
ATOM 575 C C . PHE A 1 72 ? 13.598 9.318 -9.737 1.00 60.97 72 PHE A C 1
ATOM 577 O O . PHE A 1 72 ? 14.269 9.351 -10.766 1.00 60.97 72 PHE A O 1
ATOM 584 N N . ILE A 1 73 ? 12.699 10.261 -9.445 1.00 55.75 73 ILE A N 1
ATOM 585 C CA . ILE A 1 73 ? 12.416 11.431 -10.288 1.00 55.75 73 ILE A CA 1
ATOM 586 C C . ILE A 1 73 ? 13.659 12.307 -10.424 1.00 55.75 73 ILE A C 1
ATOM 588 O O . ILE A 1 73 ? 14.000 12.715 -11.529 1.00 55.75 73 ILE A O 1
ATOM 592 N N . PHE A 1 74 ? 14.363 12.566 -9.320 1.00 52.09 74 PHE A N 1
ATOM 593 C CA . PHE A 1 74 ? 15.590 13.356 -9.319 1.00 52.09 74 PHE A CA 1
ATOM 594 C C . PHE A 1 74 ? 16.696 12.696 -10.152 1.00 52.09 74 PHE A C 1
ATOM 596 O O . PHE A 1 74 ? 17.353 13.354 -10.955 1.00 52.09 74 PHE A O 1
ATOM 603 N N . ILE A 1 75 ? 16.874 11.384 -10.003 1.00 53.91 75 ILE A N 1
ATOM 604 C CA . ILE A 1 75 ? 17.887 10.610 -10.720 1.00 53.91 75 ILE A CA 1
ATOM 605 C C . ILE A 1 75 ? 17.590 10.560 -12.228 1.00 53.91 75 ILE A C 1
ATOM 607 O O . ILE A 1 75 ? 18.486 10.794 -13.039 1.00 53.91 75 ILE A O 1
ATOM 611 N N . LEU A 1 76 ? 16.338 10.317 -12.617 1.00 51.62 76 LEU A N 1
ATOM 612 C CA . LEU A 1 76 ? 15.938 10.260 -14.024 1.00 51.62 76 LEU A CA 1
ATOM 613 C C . LEU A 1 76 ? 15.895 11.640 -14.696 1.00 51.62 76 LEU A C 1
ATOM 615 O O . LEU A 1 76 ? 16.291 11.755 -15.854 1.00 51.62 76 LEU A O 1
ATOM 619 N N . SER A 1 77 ? 15.501 12.691 -13.970 1.00 51.88 77 SER A N 1
ATOM 620 C CA . SER A 1 77 ? 15.569 14.085 -14.439 1.00 51.88 77 SER A CA 1
ATOM 621 C C . SER A 1 77 ? 17.015 14.534 -14.695 1.00 51.88 77 SER A C 1
ATOM 623 O O . SER A 1 77 ? 17.275 15.302 -15.615 1.00 51.88 77 SER A O 1
ATOM 625 N N . LYS A 1 78 ? 17.991 14.009 -13.939 1.00 50.78 78 LYS A N 1
ATOM 626 C CA . LYS A 1 78 ? 19.419 14.312 -14.135 1.00 50.78 78 LYS A CA 1
ATOM 627 C C . LYS A 1 78 ? 20.090 13.489 -15.236 1.00 50.78 78 LYS A C 1
ATOM 629 O O . LYS A 1 78 ? 21.069 13.962 -15.809 1.00 50.78 78 LYS A O 1
ATOM 634 N N . CYS A 1 79 ? 19.592 12.290 -15.539 1.00 51.56 79 CYS A N 1
ATOM 635 C CA . CYS A 1 79 ? 20.204 11.408 -16.539 1.00 51.56 79 CYS A CA 1
ATOM 636 C C . CYS A 1 79 ? 19.648 11.591 -17.963 1.00 51.56 79 CYS A C 1
ATOM 638 O O . CYS A 1 79 ? 20.245 11.082 -18.912 1.00 51.56 79 CYS A O 1
ATOM 640 N N . CYS A 1 80 ? 18.541 12.322 -18.140 1.00 50.12 80 CYS A N 1
ATOM 641 C CA . CYS A 1 80 ? 17.888 12.509 -19.435 1.00 50.12 80 CYS A CA 1
ATOM 642 C C . CYS A 1 80 ? 17.970 13.974 -19.900 1.00 50.12 80 CYS A C 1
ATOM 644 O O . CYS A 1 80 ? 17.128 14.798 -19.569 1.00 50.12 80 CYS A O 1
ATOM 646 N N . GLY A 1 81 ? 18.971 14.303 -20.720 1.00 47.31 81 GLY A N 1
ATOM 647 C CA . GLY A 1 81 ? 19.073 15.597 -21.409 1.00 47.31 81 GLY A CA 1
ATOM 648 C C . GLY A 1 81 ? 18.120 15.753 -22.604 1.00 47.31 81 GLY A C 1
ATOM 649 O O . GLY A 1 81 ? 18.508 16.357 -23.598 1.00 47.31 81 GLY A O 1
ATOM 650 N N . PHE A 1 82 ? 16.907 15.185 -22.561 1.00 44.41 82 PHE A N 1
ATOM 651 C CA . PHE A 1 82 ? 15.944 15.256 -23.666 1.00 44.41 82 PHE A CA 1
ATOM 652 C C . PHE A 1 82 ? 14.541 15.668 -23.196 1.00 44.41 82 PHE A C 1
ATOM 654 O O . PHE A 1 82 ? 13.848 14.956 -22.469 1.00 44.41 82 PHE A O 1
ATOM 661 N N . ILE A 1 83 ? 14.112 16.815 -23.720 1.00 42.72 83 ILE A N 1
ATOM 662 C CA . ILE A 1 83 ? 12.893 17.597 -23.444 1.00 42.72 83 ILE A CA 1
ATOM 663 C C . ILE A 1 83 ? 11.566 16.816 -23.652 1.00 42.72 83 ILE A C 1
ATOM 665 O O . ILE A 1 83 ? 10.502 17.278 -23.257 1.00 42.72 83 ILE A O 1
ATOM 669 N N . TYR A 1 84 ? 11.594 15.588 -24.187 1.00 44.97 84 TYR A N 1
ATOM 670 C CA . TYR A 1 84 ? 10.400 14.758 -24.436 1.00 44.97 84 TYR A CA 1
ATOM 671 C C . TYR A 1 84 ? 10.043 13.754 -23.319 1.00 44.97 84 TYR A C 1
ATOM 673 O O . TYR A 1 84 ? 9.029 13.060 -23.443 1.00 44.97 84 TYR A O 1
ATOM 681 N N . SER A 1 85 ? 10.848 13.634 -22.252 1.00 50.78 85 SER A N 1
ATOM 682 C CA . SER A 1 85 ? 10.647 12.641 -21.174 1.00 50.78 85 SER A CA 1
ATOM 683 C C . SER A 1 85 ? 10.117 13.207 -19.845 1.00 50.78 85 SER A C 1
ATOM 685 O O . SER A 1 85 ? 9.773 12.429 -18.953 1.00 50.78 85 SER A O 1
ATOM 687 N N . GLU A 1 86 ? 10.005 14.529 -19.690 1.00 52.72 86 GLU A N 1
ATOM 688 C CA . GLU A 1 86 ? 9.610 15.140 -18.405 1.00 52.72 86 GLU A CA 1
ATOM 689 C C . GLU A 1 86 ? 8.109 15.008 -18.081 1.00 52.72 86 GLU A C 1
ATOM 691 O O . GLU A 1 86 ? 7.722 14.869 -16.915 1.00 52.72 86 GLU A O 1
ATOM 696 N N . SER A 1 87 ? 7.247 14.969 -19.105 1.00 57.22 87 SER A N 1
ATOM 697 C CA . SER A 1 87 ? 5.790 14.858 -18.930 1.00 57.22 87 SER A CA 1
ATOM 698 C C . SER A 1 87 ? 5.361 13.489 -18.393 1.00 57.22 87 SER A C 1
ATOM 700 O O . SER A 1 87 ? 4.506 13.397 -17.511 1.00 57.22 87 SER A O 1
ATOM 702 N N . ARG A 1 88 ? 5.995 12.414 -18.872 1.00 62.75 88 ARG A N 1
ATOM 703 C CA . ARG A 1 88 ? 5.692 11.035 -18.455 1.00 62.75 88 ARG A CA 1
ATOM 704 C C . ARG A 1 88 ? 6.147 10.750 -17.026 1.00 62.75 88 ARG A C 1
ATOM 706 O O . ARG A 1 88 ? 5.453 10.055 -16.293 1.00 62.75 88 ARG A O 1
ATOM 713 N N . LEU A 1 89 ? 7.270 11.324 -16.599 1.00 59.47 89 LEU A N 1
ATOM 714 C CA . LEU A 1 89 ? 7.808 11.078 -15.262 1.00 59.47 89 LEU A CA 1
ATOM 715 C C . LEU A 1 89 ? 7.011 11.777 -14.155 1.00 59.47 89 LEU A C 1
ATOM 717 O O . LEU A 1 89 ? 6.765 11.200 -13.095 1.00 59.47 89 LEU A O 1
ATOM 721 N N . SER A 1 90 ? 6.534 12.988 -14.440 1.00 64.12 90 SER A N 1
ATOM 722 C CA . SER A 1 90 ? 5.592 13.703 -13.576 1.00 64.12 90 SER A CA 1
ATOM 723 C C . SER A 1 90 ? 4.301 12.905 -13.370 1.00 64.12 90 SER A C 1
ATOM 725 O O . SER A 1 90 ? 3.772 12.857 -12.262 1.00 64.12 90 SER A O 1
ATOM 727 N N . PHE A 1 91 ? 3.827 12.203 -14.404 1.00 70.25 91 PHE A N 1
ATOM 728 C CA . PHE A 1 91 ? 2.647 11.346 -14.302 1.00 70.25 91 PHE A CA 1
ATOM 729 C C . PHE A 1 91 ? 2.863 10.164 -13.346 1.00 70.25 91 PHE A C 1
ATOM 731 O O . PHE A 1 91 ? 2.016 9.909 -12.491 1.00 70.25 91 PHE A O 1
ATOM 738 N N . LEU A 1 92 ? 4.026 9.504 -13.402 1.00 69.56 92 LEU A N 1
ATOM 739 C CA . LEU A 1 92 ? 4.359 8.413 -12.477 1.00 69.56 92 LEU A CA 1
ATOM 740 C C . LEU A 1 92 ? 4.439 8.883 -11.022 1.00 69.56 92 LEU A C 1
ATOM 742 O O . LEU A 1 92 ? 3.936 8.205 -10.123 1.00 69.56 92 LEU A O 1
ATOM 746 N N . ALA A 1 93 ? 5.025 10.060 -10.799 1.00 68.31 93 ALA A N 1
ATOM 747 C CA . ALA A 1 93 ? 5.101 10.697 -9.489 1.00 68.31 93 ALA A CA 1
ATOM 748 C C . ALA A 1 93 ? 3.711 10.967 -8.899 1.00 68.31 93 ALA A C 1
ATOM 750 O O . ALA A 1 93 ? 3.434 10.642 -7.741 1.00 68.31 93 ALA A O 1
ATOM 751 N N . ILE A 1 94 ? 2.832 11.550 -9.719 1.00 74.00 94 ILE A N 1
ATOM 752 C CA . ILE A 1 94 ? 1.462 11.892 -9.343 1.00 74.00 94 ILE A CA 1
ATOM 753 C C . ILE A 1 94 ? 0.679 10.620 -9.032 1.00 74.00 94 ILE A C 1
ATOM 755 O O . ILE A 1 94 ? 0.037 10.554 -7.985 1.00 74.00 94 ILE A O 1
ATOM 759 N N . LEU A 1 95 ? 0.787 9.587 -9.872 1.00 73.62 95 LEU A N 1
ATOM 760 C CA . LEU A 1 95 ? 0.095 8.315 -9.669 1.00 73.62 95 LEU A CA 1
ATOM 761 C C . LEU A 1 95 ? 0.400 7.703 -8.297 1.00 73.62 95 LEU A C 1
ATOM 763 O O . LEU A 1 95 ? -0.523 7.290 -7.598 1.00 73.62 95 LEU A O 1
ATOM 767 N N . PHE A 1 96 ? 1.655 7.703 -7.842 1.00 71.81 96 PHE A N 1
ATOM 768 C CA . PHE A 1 96 ? 2.006 7.227 -6.496 1.00 71.81 96 PHE A CA 1
ATOM 769 C C . PHE A 1 96 ? 1.470 8.083 -5.346 1.00 71.81 96 PHE A C 1
ATOM 771 O O . PHE A 1 96 ? 1.250 7.572 -4.245 1.00 71.81 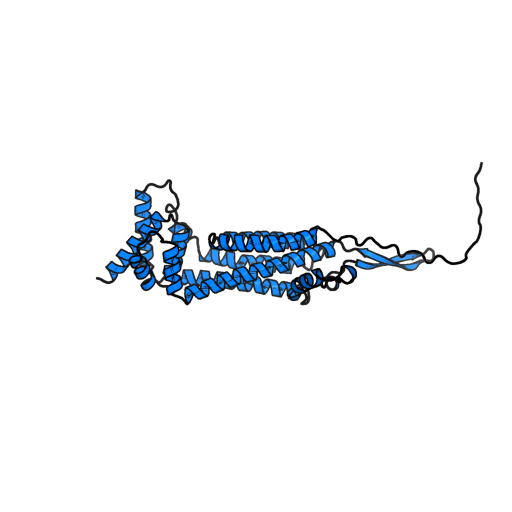96 PHE A O 1
ATOM 778 N N . TYR A 1 97 ? 1.221 9.368 -5.584 1.00 73.94 97 TYR A N 1
ATOM 779 C CA . TYR A 1 97 ? 0.635 10.251 -4.583 1.00 73.94 97 TYR A CA 1
ATOM 780 C C . TYR A 1 97 ? -0.881 10.044 -4.423 1.00 73.94 97 TYR A C 1
ATOM 782 O O . TYR A 1 97 ? -1.414 10.284 -3.336 1.00 73.94 97 TYR A O 1
ATOM 790 N N . ILE A 1 98 ? -1.577 9.549 -5.455 1.00 76.31 98 ILE A N 1
ATOM 791 C CA . ILE A 1 98 ? -3.045 9.426 -5.477 1.00 76.31 98 ILE A CA 1
ATOM 792 C C . ILE A 1 98 ? -3.601 8.597 -4.306 1.00 76.31 98 ILE A C 1
ATOM 794 O O . ILE A 1 98 ? -4.453 9.131 -3.592 1.00 76.31 98 ILE A O 1
ATOM 798 N N . PRO A 1 99 ? -3.144 7.357 -4.016 1.00 78.06 99 PRO A N 1
ATOM 799 C CA . PRO A 1 99 ? -3.714 6.573 -2.914 1.00 78.06 99 PRO A CA 1
ATOM 800 C C . PRO A 1 99 ? -3.554 7.264 -1.554 1.00 78.06 99 PRO A C 1
ATOM 802 O O . PRO A 1 99 ? -4.459 7.243 -0.718 1.00 78.06 99 PRO A O 1
ATOM 805 N N . ARG A 1 100 ? -2.418 7.944 -1.346 1.00 75.06 100 ARG A N 1
ATOM 806 C CA . ARG A 1 100 ? -2.150 8.722 -0.130 1.00 75.06 100 ARG A CA 1
ATOM 807 C C . ARG A 1 100 ? -3.077 9.927 -0.024 1.00 75.06 100 ARG A C 1
ATOM 809 O O . ARG A 1 100 ? -3.595 10.199 1.058 1.00 75.06 100 ARG A O 1
ATOM 816 N N . TYR 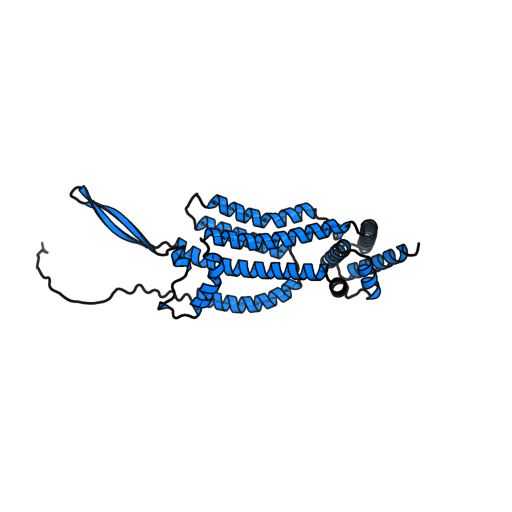A 1 101 ? -3.237 10.667 -1.115 1.00 78.56 101 TYR A N 1
ATOM 817 C CA . TYR A 1 101 ? -4.102 11.837 -1.164 1.00 78.56 101 TYR A CA 1
ATOM 818 C C . TYR A 1 101 ? -5.560 11.451 -0.905 1.00 78.56 101 TYR A C 1
ATOM 820 O O . TYR A 1 101 ? -6.189 12.035 -0.026 1.00 78.56 101 TYR A O 1
ATOM 828 N N . LEU A 1 102 ? -6.057 10.412 -1.585 1.00 79.19 102 LEU A N 1
ATOM 829 C CA . LEU A 1 102 ? -7.402 9.874 -1.383 1.00 79.19 102 LEU A CA 1
ATOM 830 C C . LEU A 1 102 ? -7.628 9.475 0.073 1.00 79.19 102 LEU A C 1
ATOM 832 O O . LEU A 1 102 ? -8.589 9.938 0.683 1.00 79.19 102 LEU A O 1
ATOM 836 N N . TRP A 1 103 ? -6.711 8.702 0.666 1.00 83.00 103 TRP A N 1
ATOM 837 C CA . TRP A 1 103 ? -6.829 8.319 2.072 1.00 83.00 103 TRP A CA 1
ATOM 838 C C . TRP A 1 103 ? -6.840 9.533 3.004 1.00 83.00 103 TRP A C 1
ATOM 840 O O . TRP A 1 103 ? -7.700 9.627 3.874 1.00 83.00 103 TRP A O 1
ATOM 850 N N . LYS A 1 104 ? -5.928 10.494 2.814 1.00 77.75 104 LYS A N 1
ATOM 851 C CA . LYS A 1 104 ? -5.844 11.684 3.672 1.00 77.75 104 LYS A CA 1
ATOM 852 C C . LYS A 1 104 ? -7.125 12.523 3.606 1.00 77.75 104 LYS A C 1
ATOM 854 O O . LYS A 1 104 ? -7.582 13.005 4.641 1.00 77.75 104 LYS A O 1
ATOM 859 N N . THR A 1 105 ? -7.703 12.668 2.416 1.00 80.94 105 THR A N 1
ATOM 860 C CA . THR A 1 105 ? -8.954 13.402 2.194 1.00 80.94 105 THR A CA 1
ATOM 861 C C . THR A 1 105 ? -10.160 12.646 2.756 1.00 80.94 105 THR A C 1
ATOM 863 O O . THR A 1 105 ? -11.042 13.257 3.350 1.00 80.94 105 THR A O 1
ATOM 866 N N . TRP A 1 106 ? -10.200 11.317 2.626 1.00 81.38 106 TRP A N 1
ATOM 867 C CA . TRP A 1 106 ? -11.309 10.493 3.121 1.00 81.38 106 TRP A CA 1
ATOM 868 C C . TRP A 1 106 ? -11.282 10.240 4.630 1.00 81.38 106 TRP A C 1
ATOM 870 O O . TRP A 1 106 ? -12.347 10.132 5.237 1.00 81.38 106 TRP A O 1
ATOM 880 N N . GLU A 1 107 ? -10.098 10.114 5.235 1.00 80.88 107 GLU A N 1
ATOM 881 C CA . GLU A 1 107 ? -9.941 9.887 6.674 1.00 80.88 107 GLU A CA 1
ATOM 882 C C . GLU A 1 107 ? -10.293 11.140 7.482 1.00 80.88 107 GLU A C 1
ATOM 884 O O . GLU A 1 107 ? -10.839 11.027 8.581 1.00 80.88 107 GLU A O 1
ATOM 889 N N . 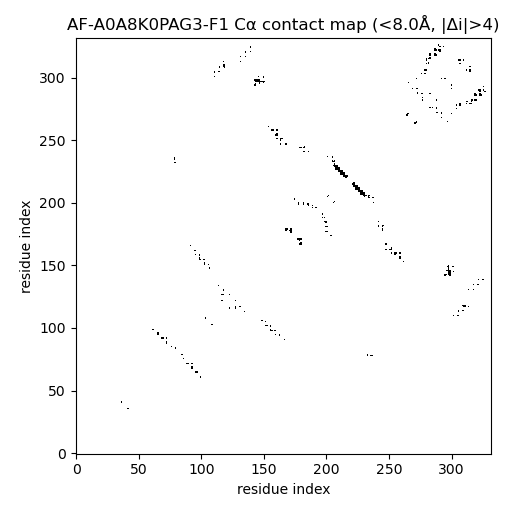GLY A 1 108 ? -9.949 12.330 6.971 1.00 76.00 108 GLY A N 1
ATOM 890 C CA . GLY A 1 108 ? -10.269 13.609 7.615 1.00 76.00 108 GLY A CA 1
ATOM 891 C C . GLY A 1 108 ? -9.700 13.772 9.032 1.00 76.00 108 GLY A C 1
ATOM 892 O O . GLY A 1 108 ? -10.144 14.635 9.777 1.00 76.00 108 GLY A O 1
ATOM 893 N N . GLY A 1 109 ? -8.743 12.928 9.440 1.00 76.44 109 GLY A N 1
ATOM 894 C CA . GLY A 1 109 ? -8.174 12.933 10.790 1.00 76.44 109 GLY A CA 1
ATOM 895 C C . GLY A 1 109 ? -9.061 12.318 11.880 1.00 76.44 109 GLY A C 1
ATOM 896 O O . GLY A 1 109 ? -8.734 12.476 13.053 1.00 76.44 109 GLY A O 1
ATOM 897 N N . ARG A 1 110 ? -10.131 11.584 11.536 1.00 79.69 110 ARG A N 1
ATOM 898 C CA . ARG A 1 110 ? -11.084 11.011 12.511 1.00 79.69 110 ARG A CA 1
ATOM 899 C C . ARG A 1 110 ? -10.409 10.193 13.617 1.00 79.69 110 ARG A C 1
ATOM 901 O O . ARG A 1 110 ? -10.670 10.434 14.787 1.00 79.69 110 ARG A O 1
ATOM 908 N N . ILE A 1 111 ? -9.506 9.271 13.274 1.00 80.88 111 ILE A N 1
ATOM 909 C CA . ILE A 1 111 ? -8.793 8.451 14.274 1.00 80.88 111 ILE A CA 1
ATOM 910 C C . ILE A 1 111 ? -7.894 9.309 15.166 1.00 80.88 111 ILE A C 1
ATOM 912 O O . ILE A 1 111 ? -7.823 9.071 16.365 1.00 80.88 111 ILE A O 1
ATOM 916 N N . LYS A 1 112 ? -7.231 10.329 14.606 1.00 79.94 112 LYS A N 1
ATOM 917 C CA . LYS A 1 112 ? -6.399 11.245 15.399 1.00 79.94 112 LYS A CA 1
ATOM 918 C C . LYS A 1 112 ? -7.235 12.030 16.404 1.00 79.94 112 LYS A C 1
ATOM 920 O O . LYS A 1 112 ? -6.790 12.196 17.527 1.00 79.94 112 LYS A O 1
ATOM 925 N N . MET A 1 113 ? -8.431 12.464 16.007 1.00 80.94 113 MET A N 1
ATOM 926 C CA . MET A 1 113 ? -9.371 13.143 16.899 1.00 80.94 113 MET A CA 1
ATOM 927 C C . MET A 1 113 ? -9.858 12.213 18.017 1.00 80.94 113 MET A C 1
ATOM 929 O O . MET A 1 113 ? -9.874 12.610 19.173 1.00 80.94 113 MET A O 1
ATOM 933 N N . LEU A 1 114 ? -10.204 10.963 17.688 1.00 79.50 114 LEU A N 1
ATOM 934 C CA . LEU A 1 114 ? -10.712 9.987 18.662 1.00 79.50 114 LEU A CA 1
ATOM 935 C C . LEU A 1 114 ? -9.654 9.509 19.669 1.00 79.50 114 LEU A C 1
ATOM 937 O O . LEU A 1 114 ? -10.018 8.978 20.709 1.00 79.50 114 LEU A O 1
ATOM 941 N N . VAL A 1 115 ? -8.366 9.653 19.352 1.00 79.75 115 VAL A N 1
ATOM 942 C CA . VAL A 1 115 ? -7.243 9.205 20.199 1.00 79.75 115 VAL A CA 1
ATOM 943 C C . VAL A 1 115 ? -6.546 10.374 20.907 1.00 79.75 115 VAL A C 1
ATOM 945 O O . VAL A 1 115 ? -5.689 10.159 21.767 1.00 79.75 115 VAL A O 1
ATOM 948 N N . LEU A 1 116 ? -6.891 11.615 20.557 1.00 76.69 116 LEU A N 1
ATOM 949 C CA . LEU A 1 116 ? -6.313 12.807 21.167 1.00 76.69 116 LEU A CA 1
ATOM 950 C C . LEU A 1 116 ? -6.513 12.758 22.691 1.00 76.69 116 LEU A C 1
ATOM 952 O O . LEU A 1 116 ? -7.577 12.370 23.164 1.00 76.69 116 LEU A O 1
ATOM 956 N N . ASP A 1 117 ? -5.464 13.085 23.444 1.00 70.56 117 ASP A N 1
ATOM 957 C CA . ASP A 1 117 ? -5.407 13.064 24.916 1.00 70.56 117 ASP A CA 1
ATOM 958 C C . ASP A 1 117 ? -5.522 11.682 25.599 1.00 70.56 117 ASP A C 1
ATOM 960 O O . ASP A 1 117 ? -5.089 11.537 26.739 1.00 70.56 117 ASP A O 1
ATOM 964 N N . LEU A 1 118 ? -5.962 10.632 24.895 1.00 71.88 118 LEU A N 1
ATOM 965 C CA . LEU A 1 118 ? -5.942 9.232 25.370 1.00 71.88 118 LEU A CA 1
ATOM 966 C C . LEU A 1 118 ? -4.580 8.540 25.165 1.00 71.88 118 LEU A C 1
ATOM 968 O O . LEU A 1 118 ? -4.346 7.426 25.628 1.00 71.88 118 LEU A O 1
ATOM 972 N N . ASN A 1 119 ? -3.677 9.197 24.441 1.00 72.25 119 ASN A N 1
ATOM 973 C CA . ASN A 1 119 ? -2.318 8.747 24.138 1.00 72.25 119 ASN A CA 1
ATOM 974 C C . ASN A 1 119 ? -1.260 9.347 25.089 1.00 72.25 119 ASN A C 1
ATOM 976 O O . ASN A 1 119 ? -0.158 8.810 25.202 1.00 72.25 119 ASN A O 1
ATOM 980 N N . CYS A 1 120 ? -1.587 10.449 25.771 1.00 70.56 120 CYS A N 1
ATOM 981 C CA . CYS A 1 120 ? -0.631 11.240 26.538 1.00 70.56 120 CYS A CA 1
ATOM 982 C C . CYS A 1 120 ? -0.606 10.808 28.017 1.00 70.56 120 CYS A C 1
ATOM 984 O O . CYS A 1 120 ? -1.626 10.922 28.701 1.00 70.56 120 CYS A O 1
ATOM 986 N N . PRO A 1 121 ? 0.550 10.398 28.574 1.00 66.62 121 PRO A N 1
ATOM 987 C CA . PRO A 1 121 ? 0.639 9.997 29.981 1.00 66.62 121 PRO A CA 1
ATOM 988 C C . PRO A 1 121 ? 0.483 11.175 30.958 1.00 66.62 121 PRO A C 1
ATOM 990 O O . PRO A 1 121 ? 0.166 10.953 32.118 1.00 66.62 121 PRO A O 1
ATOM 993 N N . VAL A 1 122 ? 0.679 12.412 30.488 1.00 71.50 122 VAL A N 1
ATOM 994 C CA . VAL A 1 122 ? 0.696 13.648 31.298 1.00 71.50 122 VAL A CA 1
ATOM 995 C C . VAL A 1 122 ? -0.712 14.180 31.616 1.00 71.50 122 VAL A C 1
ATOM 997 O O . VAL A 1 122 ? -0.871 15.028 32.487 1.00 71.50 122 VAL A O 1
ATOM 1000 N N . VAL A 1 123 ? -1.744 13.699 30.920 1.00 79.50 123 VAL A N 1
ATOM 1001 C CA . VAL A 1 123 ? -3.133 14.147 31.120 1.00 79.50 123 VAL A CA 1
ATOM 1002 C C . VAL A 1 123 ? -3.698 13.549 32.414 1.00 79.50 123 VAL A C 1
ATOM 1004 O O . VAL A 1 123 ? -3.409 12.395 32.731 1.00 79.50 123 VAL A O 1
ATOM 1007 N N . SER A 1 124 ? -4.506 14.321 33.151 1.00 80.38 124 SER A N 1
ATOM 1008 C CA . SER A 1 124 ? -5.153 13.864 34.387 1.00 80.38 124 SER A CA 1
ATOM 1009 C C . SER A 1 124 ? -6.074 12.661 34.147 1.00 80.38 124 SER A C 1
ATOM 1011 O O . SER A 1 124 ? -6.736 12.559 33.113 1.00 80.38 124 SER A O 1
ATOM 1013 N N . GLU A 1 125 ? -6.136 11.749 35.120 1.00 79.81 125 GLU A N 1
ATOM 1014 C CA . GLU A 1 125 ? -6.948 10.524 35.030 1.00 79.81 125 GLU A CA 1
ATOM 1015 C C . GLU A 1 125 ? -8.454 10.816 34.903 1.00 79.81 125 GLU A C 1
ATOM 1017 O O . GLU A 1 125 ? -9.157 10.119 34.175 1.00 79.81 125 GLU A O 1
ATOM 1022 N N . GLU A 1 126 ? -8.943 11.896 35.520 1.00 82.12 126 GLU A N 1
ATOM 1023 C CA . GLU A 1 126 ? -10.330 12.366 35.370 1.00 82.12 126 GLU A CA 1
ATOM 1024 C C . GLU A 1 126 ? -10.644 12.750 33.916 1.00 82.12 126 GLU A C 1
ATOM 1026 O O . GLU A 1 126 ? -11.625 12.280 33.347 1.00 82.12 126 GLU A O 1
ATOM 1031 N N . CYS A 1 127 ? -9.753 13.501 33.260 1.00 81.38 127 CYS A N 1
ATOM 1032 C CA . CYS A 1 127 ? -9.931 13.885 31.859 1.00 81.38 127 CYS A CA 1
ATOM 1033 C C . CYS A 1 127 ? -9.891 12.662 30.925 1.00 81.38 127 CYS A C 1
ATOM 1035 O O . CYS A 1 127 ? -10.684 12.563 29.987 1.00 81.38 127 CYS A O 1
ATOM 1037 N N . LYS A 1 128 ? -9.012 11.685 31.194 1.00 82.94 128 LYS A N 1
ATOM 1038 C CA . LYS A 1 128 ? -8.979 10.420 30.437 1.00 82.94 128 LYS A CA 1
ATOM 1039 C C . LYS A 1 128 ? -10.287 9.642 30.579 1.00 82.94 128 LYS A C 1
ATOM 1041 O O . LYS A 1 128 ? -10.762 9.080 29.591 1.00 82.94 128 LYS A O 1
ATOM 1046 N N . LYS A 1 129 ? -10.877 9.627 31.779 1.00 85.25 129 LYS A N 1
ATOM 1047 C CA . LYS A 1 129 ? -12.150 8.953 32.051 1.00 85.25 129 LYS A CA 1
ATOM 1048 C C . LYS A 1 129 ? -13.299 9.578 31.255 1.00 85.25 129 LYS A C 1
ATOM 1050 O O . LYS A 1 129 ? -13.971 8.848 30.530 1.00 85.25 129 LYS A O 1
ATOM 1055 N N . ASP A 1 130 ? -13.448 10.901 31.294 1.00 86.00 130 ASP A N 1
ATOM 1056 C CA . ASP A 1 130 ? -14.507 11.615 30.563 1.00 86.00 130 ASP A CA 1
ATOM 1057 C C . ASP A 1 130 ? -14.396 11.401 29.043 1.00 86.00 130 ASP A C 1
ATOM 1059 O O . ASP A 1 130 ? -15.380 11.157 28.341 1.00 86.00 130 ASP A O 1
ATOM 1063 N N . ARG A 1 131 ? -13.167 11.446 28.506 1.00 85.12 131 ARG A N 1
ATOM 1064 C CA . ARG A 1 131 ? -12.911 11.215 27.075 1.00 85.12 131 ARG A CA 1
ATOM 1065 C C . ARG A 1 131 ? -13.193 9.778 26.654 1.00 85.12 131 ARG A C 1
ATOM 1067 O O . ARG A 1 131 ? -13.716 9.564 25.559 1.00 85.12 131 ARG A O 1
ATOM 1074 N N . LYS A 1 132 ? -12.861 8.804 27.501 1.00 89.06 132 LYS A N 1
ATOM 1075 C CA . LYS A 1 132 ? -13.180 7.391 27.277 1.00 89.06 132 LYS A CA 1
ATOM 1076 C C . LYS A 1 132 ? -14.693 7.173 27.240 1.00 89.06 132 LYS A C 1
ATOM 1078 O O . LYS A 1 132 ? -15.170 6.526 26.311 1.00 89.06 132 LYS A O 1
ATOM 1083 N N . GLU A 1 133 ? -15.440 7.742 28.182 1.00 88.19 133 GLU A N 1
ATOM 1084 C CA . GLU A 1 133 ? -16.901 7.607 28.234 1.00 88.19 133 GLU A CA 1
ATOM 1085 C C . GLU A 1 133 ? -17.561 8.190 26.975 1.00 88.19 133 GLU A C 1
ATOM 1087 O O . GLU A 1 133 ? -18.334 7.503 26.300 1.00 88.19 133 GLU A O 1
ATOM 1092 N N . LEU A 1 134 ? -17.139 9.392 26.563 1.00 87.56 134 LEU A N 1
ATOM 1093 C CA . LEU A 1 134 ? -17.565 10.008 25.303 1.00 87.56 134 LEU A CA 1
ATOM 1094 C C . LEU A 1 134 ? -17.240 9.125 24.085 1.00 87.56 134 LEU A C 1
ATOM 1096 O O . LEU A 1 134 ? -18.032 9.026 23.146 1.00 87.56 134 LEU A O 1
ATOM 1100 N N . LEU A 1 135 ? -16.075 8.472 24.081 1.00 88.19 135 LEU A N 1
ATOM 1101 C CA . LEU A 1 135 ? -15.663 7.573 23.004 1.00 88.19 135 LEU A CA 1
ATOM 1102 C C . LEU A 1 135 ? -16.539 6.311 22.950 1.00 88.19 135 LEU A C 1
ATOM 1104 O O . LEU A 1 135 ? -16.932 5.894 21.858 1.00 88.19 135 LEU A O 1
ATOM 1108 N N . VAL A 1 136 ? -16.884 5.727 24.101 1.00 89.12 136 VAL A N 1
ATOM 1109 C CA . VAL A 1 136 ? -17.792 4.571 24.199 1.00 89.12 136 VAL A CA 1
ATOM 1110 C C . VAL A 1 136 ? -19.205 4.950 23.747 1.00 89.12 136 VAL A C 1
ATOM 1112 O O . VAL A 1 136 ? -19.832 4.202 22.992 1.00 89.12 136 VAL A O 1
ATOM 1115 N N . GLU A 1 137 ? -19.710 6.118 24.146 1.00 88.88 137 GLU A N 1
ATOM 1116 C CA . GLU A 1 137 ? -20.985 6.661 23.661 1.00 88.88 137 GLU A CA 1
ATOM 1117 C C . GLU A 1 137 ? -20.994 6.864 22.154 1.00 88.88 137 GLU A C 1
ATOM 1119 O O . GLU A 1 137 ? -21.878 6.352 21.465 1.00 88.88 137 GLU A O 1
ATOM 1124 N N . TYR A 1 138 ? -19.977 7.545 21.633 1.00 88.06 138 TYR A N 1
ATOM 1125 C CA . TYR A 1 138 ? -19.826 7.775 20.207 1.00 88.06 138 TYR A CA 1
ATOM 1126 C C . TYR A 1 138 ? -19.792 6.463 19.420 1.00 88.06 138 TYR A C 1
ATOM 1128 O O . TYR A 1 138 ? -20.467 6.338 18.393 1.00 88.06 138 TYR A O 1
ATOM 1136 N N . PHE A 1 139 ? -19.021 5.480 19.891 1.00 88.44 139 PHE A N 1
ATOM 1137 C CA . PHE A 1 139 ? -18.883 4.189 19.225 1.00 88.44 139 PHE A CA 1
ATOM 1138 C C . PHE A 1 139 ? -20.195 3.397 19.256 1.00 88.44 139 PHE A C 1
ATOM 1140 O O . PHE A 1 139 ? -20.601 2.858 18.231 1.00 88.44 139 PHE A O 1
ATOM 1147 N N . SER A 1 140 ? -20.893 3.380 20.397 1.00 86.00 140 SER A N 1
ATOM 1148 C CA . SER A 1 140 ? -22.186 2.702 20.551 1.00 86.00 140 SER A CA 1
ATOM 1149 C C . SER A 1 140 ? -23.301 3.356 19.723 1.00 86.00 140 SER A C 1
ATOM 1151 O O . SER A 1 140 ? -24.133 2.653 19.148 1.00 86.00 140 SER A O 1
ATOM 1153 N N . ALA A 1 141 ? -23.309 4.688 19.617 1.00 86.81 141 ALA A N 1
ATOM 1154 C CA . ALA A 1 141 ? -24.273 5.433 18.808 1.00 86.81 141 ALA A CA 1
ATOM 1155 C C . ALA A 1 141 ? -24.031 5.275 17.297 1.00 86.81 141 ALA A C 1
ATOM 1157 O O . ALA A 1 141 ? -24.977 5.292 16.517 1.00 86.81 141 ALA A O 1
ATOM 1158 N N . ASN A 1 142 ? -22.772 5.098 16.883 1.00 85.12 142 ASN A N 1
ATOM 1159 C CA . ASN A 1 142 ? -22.376 4.951 15.479 1.00 85.12 142 ASN A CA 1
ATOM 1160 C C . ASN A 1 142 ? -22.053 3.502 15.085 1.00 85.12 142 ASN A C 1
ATOM 1162 O O . ASN A 1 142 ? -21.345 3.291 14.095 1.00 85.12 142 ASN A O 1
ATOM 1166 N N . LEU A 1 143 ? -22.530 2.514 15.845 1.00 82.75 143 LEU A N 1
ATOM 1167 C CA . LEU A 1 143 ? -22.342 1.099 15.528 1.00 82.75 143 LEU A CA 1
ATOM 1168 C C . LEU A 1 143 ? -22.918 0.806 14.129 1.00 82.75 143 LEU A C 1
ATOM 1170 O O . LEU A 1 143 ? -23.959 1.348 13.763 1.00 82.75 143 LEU A O 1
ATOM 1174 N N . HIS A 1 144 ? -22.229 -0.006 13.324 1.00 81.50 144 HIS A N 1
ATOM 1175 C CA . HIS A 1 144 ? -22.585 -0.397 11.946 1.00 81.50 144 HIS A CA 1
ATOM 1176 C C . HIS A 1 144 ? -22.427 0.690 10.869 1.00 81.50 144 HIS A C 1
ATOM 1178 O O . HIS A 1 144 ? -22.144 0.382 9.708 1.00 81.50 144 HIS A O 1
ATOM 1184 N N . ALA A 1 145 ? -22.493 1.975 11.226 1.00 82.38 145 ALA A N 1
ATOM 1185 C CA . ALA A 1 145 ? -22.251 3.078 10.289 1.00 82.38 145 ALA A CA 1
ATOM 1186 C C . ALA A 1 145 ? -20.768 3.199 9.869 1.00 82.38 145 ALA A C 1
ATOM 1188 O O . ALA A 1 145 ? -20.429 3.872 8.892 1.00 82.38 145 ALA A O 1
ATOM 1189 N N . GLN A 1 146 ? -19.853 2.531 10.580 1.00 83.12 146 GLN A N 1
ATOM 1190 C CA . GLN A 1 146 ? -18.408 2.620 10.344 1.00 83.12 146 GLN A CA 1
ATOM 1191 C C . GLN A 1 146 ? -17.911 1.759 9.170 1.00 83.12 146 GLN A C 1
ATOM 1193 O O . GLN A 1 146 ? -16.756 1.885 8.761 1.00 83.12 146 GLN A O 1
ATOM 1198 N N . ASN A 1 147 ? -18.768 0.932 8.562 1.00 85.88 147 ASN A N 1
ATOM 1199 C CA . ASN A 1 147 ? -18.395 0.084 7.421 1.00 85.88 147 ASN A CA 1
ATOM 1200 C C . ASN A 1 147 ? -17.857 0.882 6.236 1.00 85.88 147 ASN A C 1
ATOM 1202 O O . ASN A 1 147 ? -16.878 0.484 5.609 1.00 85.88 147 ASN A O 1
ATOM 1206 N N . PHE A 1 148 ? -18.443 2.047 5.964 1.00 85.81 148 PHE A N 1
ATOM 1207 C CA . PHE A 1 148 ? -17.996 2.893 4.863 1.00 85.81 148 PHE A CA 1
ATOM 1208 C C . PHE A 1 148 ? -16.567 3.415 5.066 1.00 85.81 148 PHE A C 1
ATOM 1210 O O . PHE A 1 148 ? -15.810 3.545 4.105 1.00 85.81 148 PHE A O 1
ATOM 1217 N N . TYR A 1 149 ? -16.162 3.653 6.318 1.00 85.56 149 TYR A N 1
ATOM 1218 C CA . TYR A 1 149 ? -14.790 4.032 6.653 1.00 85.56 149 TYR A CA 1
ATOM 1219 C C . TYR A 1 149 ? -13.801 2.891 6.362 1.00 85.56 149 TYR A C 1
ATOM 1221 O O . TYR A 1 149 ? -12.772 3.125 5.727 1.00 85.56 149 TYR A O 1
ATOM 1229 N N . ALA A 1 150 ? -14.129 1.653 6.747 1.00 86.50 150 ALA A N 1
ATOM 1230 C CA . ALA A 1 150 ? -13.283 0.493 6.458 1.00 86.50 150 ALA A CA 1
ATOM 1231 C C . ALA A 1 150 ? -13.208 0.172 4.955 1.00 86.50 150 ALA A C 1
ATOM 1233 O O . ALA A 1 150 ? -12.122 -0.080 4.441 1.00 86.50 150 ALA A O 1
ATOM 1234 N N . ILE A 1 151 ? -14.325 0.263 4.224 1.00 87.31 151 ILE A N 1
ATOM 1235 C CA . ILE A 1 151 ? -14.349 0.056 2.766 1.00 87.31 151 ILE A CA 1
ATOM 1236 C C . ILE A 1 151 ? -13.439 1.065 2.058 1.00 87.31 151 ILE A C 1
ATOM 1238 O O . ILE A 1 151 ? -12.628 0.676 1.221 1.00 87.31 151 ILE A O 1
ATOM 1242 N N . ARG A 1 152 ? -13.510 2.352 2.425 1.00 85.44 152 ARG A N 1
ATOM 1243 C CA . ARG A 1 152 ? -12.616 3.396 1.893 1.00 85.44 152 ARG A CA 1
ATOM 1244 C C . ARG A 1 152 ? -11.140 3.061 2.116 1.00 85.44 152 ARG A C 1
ATOM 1246 O O . ARG A 1 152 ? -10.329 3.266 1.217 1.00 85.44 152 ARG A O 1
ATOM 1253 N N . PHE A 1 153 ? -10.793 2.522 3.284 1.00 85.19 153 PHE A N 1
ATOM 1254 C CA . PHE A 1 153 ? -9.428 2.085 3.575 1.00 85.19 153 PHE A CA 1
ATOM 1255 C C . PHE A 1 153 ? -8.997 0.910 2.688 1.00 85.19 153 PHE A C 1
ATOM 1257 O O . PHE A 1 153 ? -7.931 0.970 2.077 1.00 85.19 153 PHE A O 1
ATOM 1264 N N . PHE A 1 154 ? -9.838 -0.120 2.559 1.00 86.88 154 PHE A N 1
ATOM 1265 C CA . PHE A 1 154 ? -9.542 -1.286 1.721 1.00 86.88 154 PHE A CA 1
ATOM 1266 C C . PHE A 1 154 ? -9.403 -0.919 0.241 1.00 86.88 154 PHE A C 1
ATOM 1268 O O . PHE A 1 154 ? -8.505 -1.420 -0.430 1.00 86.88 154 PHE A O 1
ATOM 1275 N N . ILE A 1 155 ? -10.225 0.011 -0.255 1.00 87.62 155 ILE A N 1
ATOM 1276 C CA . ILE A 1 155 ? -10.088 0.559 -1.609 1.00 87.62 155 ILE A CA 1
ATOM 1277 C C . ILE A 1 155 ? -8.727 1.243 -1.774 1.00 87.62 155 ILE A C 1
ATOM 1279 O O . ILE A 1 155 ? -8.054 1.010 -2.773 1.00 87.62 155 ILE A O 1
ATOM 1283 N N . CYS A 1 156 ? -8.275 2.041 -0.802 1.00 84.00 156 CYS A N 1
ATOM 1284 C CA . CYS A 1 156 ? -6.950 2.665 -0.862 1.00 84.00 156 CYS A CA 1
ATOM 1285 C C . CYS A 1 156 ? -5.802 1.640 -0.832 1.00 84.00 156 CYS A C 1
ATOM 1287 O O . CYS A 1 156 ? -4.828 1.812 -1.566 1.00 84.00 156 CYS A O 1
ATOM 1289 N N . GLU A 1 157 ? -5.896 0.578 -0.023 1.00 82.50 157 GLU A N 1
ATOM 1290 C CA . GLU A 1 157 ? -4.905 -0.513 -0.013 1.00 82.50 157 GLU A CA 1
ATOM 1291 C C . GLU A 1 157 ? -4.866 -1.248 -1.363 1.00 82.50 157 GLU A C 1
ATOM 1293 O O . GLU A 1 157 ? -3.785 -1.491 -1.904 1.00 82.50 157 GLU A O 1
ATOM 1298 N N . PHE A 1 158 ? -6.031 -1.532 -1.949 1.00 87.44 158 PHE A N 1
ATOM 1299 C CA . PHE A 1 158 ? -6.141 -2.166 -3.261 1.00 87.44 158 PHE A CA 1
ATOM 1300 C C . PHE A 1 158 ? -5.604 -1.274 -4.391 1.00 87.44 158 PHE A C 1
ATOM 1302 O O . PHE A 1 158 ? -4.799 -1.722 -5.207 1.00 87.44 158 PHE A O 1
ATOM 1309 N N . LEU A 1 159 ? -5.969 0.012 -4.400 1.00 85.56 159 LEU A N 1
ATOM 1310 C CA . LEU A 1 159 ? -5.442 0.999 -5.347 1.00 85.56 159 LEU A CA 1
ATOM 1311 C C . LEU A 1 159 ? -3.923 1.139 -5.234 1.00 85.56 159 LEU A C 1
ATOM 1313 O O . LEU A 1 159 ? -3.251 1.311 -6.245 1.00 85.56 159 LEU A O 1
ATOM 1317 N N . ASN A 1 160 ? -3.365 1.048 -4.026 1.00 83.31 160 ASN A N 1
ATOM 1318 C CA . ASN A 1 160 ? -1.921 1.075 -3.833 1.00 83.31 160 ASN A CA 1
ATOM 1319 C C . ASN A 1 160 ? -1.230 -0.142 -4.474 1.00 83.31 160 ASN A C 1
ATOM 1321 O O . ASN A 1 160 ? -0.195 0.026 -5.114 1.00 83.31 160 ASN A O 1
ATOM 1325 N N . PHE A 1 161 ? -1.812 -1.340 -4.366 1.00 86.50 161 PHE A N 1
ATOM 1326 C CA . PHE A 1 161 ? -1.296 -2.530 -5.051 1.00 86.50 161 PHE A CA 1
ATOM 1327 C C . PHE A 1 161 ? -1.377 -2.391 -6.579 1.00 86.50 161 PHE A C 1
ATOM 1329 O O . PHE A 1 161 ? -0.369 -2.571 -7.262 1.00 86.50 161 PHE A O 1
ATOM 1336 N N . ILE A 1 162 ? -2.538 -1.980 -7.109 1.00 89.62 162 ILE A N 1
ATOM 1337 C CA . ILE A 1 162 ? -2.714 -1.718 -8.549 1.00 89.62 162 ILE A CA 1
ATOM 1338 C C . ILE A 1 162 ? -1.686 -0.709 -9.045 1.00 89.62 162 ILE A C 1
ATOM 1340 O O . ILE A 1 162 ? -1.116 -0.889 -10.114 1.00 89.62 162 ILE A O 1
ATOM 1344 N N . ASN A 1 163 ? -1.433 0.346 -8.277 1.00 85.31 163 ASN A N 1
ATOM 1345 C CA . ASN A 1 163 ? -0.478 1.374 -8.652 1.00 85.31 163 ASN A CA 1
ATOM 1346 C C . ASN A 1 163 ? 0.941 0.811 -8.766 1.00 85.31 163 ASN A C 1
ATOM 1348 O O . ASN A 1 163 ? 1.603 1.054 -9.765 1.00 85.31 163 ASN A O 1
ATOM 1352 N N . VAL A 1 164 ? 1.394 0.001 -7.803 1.00 85.38 164 VAL A N 1
ATOM 1353 C CA . VAL A 1 164 ? 2.717 -0.643 -7.885 1.00 85.38 164 VAL A CA 1
ATOM 1354 C C . VAL A 1 164 ? 2.822 -1.529 -9.134 1.00 85.38 164 VAL A C 1
ATOM 1356 O O . VAL A 1 164 ? 3.798 -1.415 -9.873 1.00 85.38 164 VAL A O 1
ATOM 1359 N N . VAL A 1 165 ? 1.808 -2.351 -9.419 1.00 88.44 165 VAL A N 1
ATOM 1360 C CA . VAL A 1 165 ? 1.787 -3.221 -10.611 1.00 88.44 165 VAL A CA 1
ATOM 1361 C C . VAL A 1 165 ? 1.735 -2.405 -11.907 1.00 88.44 165 VAL A C 1
ATOM 1363 O O . VAL A 1 165 ? 2.485 -2.669 -12.845 1.00 88.44 165 VAL A O 1
ATOM 1366 N N . GLY A 1 166 ? 0.893 -1.373 -11.956 1.00 88.25 166 GLY A N 1
ATOM 1367 C CA . GLY A 1 166 ? 0.768 -0.479 -13.105 1.00 88.25 166 GLY A CA 1
ATOM 1368 C C . GLY A 1 166 ? 2.060 0.281 -13.399 1.00 88.25 166 GLY A C 1
ATOM 1369 O O . GLY A 1 166 ? 2.388 0.508 -14.558 1.00 88.25 166 GLY A O 1
ATOM 1370 N N . GL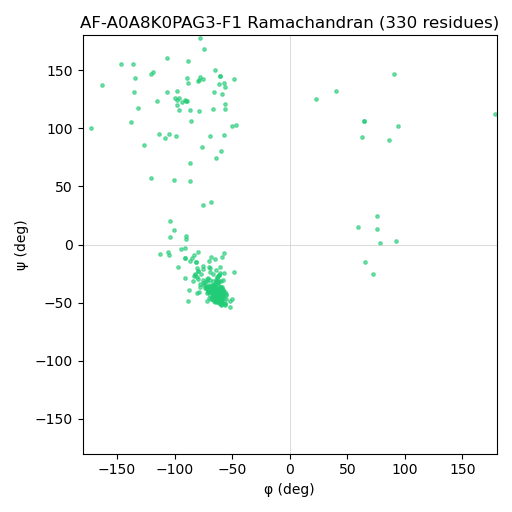N A 1 167 ? 2.834 0.616 -12.368 1.00 82.81 167 GLN A N 1
ATOM 1371 C CA . GLN A 1 167 ? 4.130 1.279 -12.510 1.00 82.81 167 GLN A CA 1
ATOM 1372 C C . GLN A 1 167 ? 5.181 0.330 -13.083 1.00 82.81 167 GLN A C 1
ATOM 1374 O O . GLN A 1 167 ? 5.932 0.736 -13.962 1.00 82.81 167 GLN A O 1
ATOM 1379 N N . ILE A 1 168 ? 5.184 -0.946 -12.682 1.00 86.00 168 ILE A N 1
ATOM 1380 C CA . ILE A 1 168 ? 6.026 -1.971 -13.322 1.00 86.00 168 ILE A CA 1
ATOM 1381 C C . ILE A 1 168 ? 5.689 -2.080 -14.810 1.00 86.00 168 ILE A C 1
ATOM 1383 O O . ILE A 1 168 ? 6.593 -2.028 -15.638 1.00 86.00 168 ILE A O 1
ATOM 1387 N N . TYR A 1 169 ? 4.401 -2.169 -15.152 1.00 87.50 169 TYR A N 1
ATOM 1388 C CA . TYR A 1 169 ? 3.962 -2.266 -16.545 1.00 87.50 169 TYR A CA 1
ATOM 1389 C C . TYR A 1 169 ? 4.305 -1.011 -17.359 1.00 87.50 169 TYR A C 1
ATOM 1391 O O . TYR A 1 169 ? 4.752 -1.105 -18.497 1.00 87.50 169 TYR A O 1
ATOM 1399 N N . PHE A 1 170 ? 4.158 0.178 -16.772 1.00 83.00 170 PHE A N 1
ATOM 1400 C CA . PHE A 1 170 ? 4.545 1.422 -17.431 1.00 83.00 170 PHE A CA 1
ATOM 1401 C C . PHE A 1 170 ? 6.056 1.489 -17.690 1.00 83.00 170 PHE A C 1
ATOM 1403 O O . PHE A 1 170 ? 6.477 1.910 -18.767 1.00 83.00 170 PHE A O 1
ATOM 1410 N N . MET A 1 171 ? 6.871 1.057 -16.723 1.00 79.00 171 MET A N 1
ATOM 1411 C CA . MET A 1 171 ? 8.323 0.974 -16.887 1.00 79.00 171 MET A CA 1
ATOM 1412 C C . MET A 1 171 ? 8.721 -0.045 -17.957 1.00 79.00 171 MET A C 1
ATOM 1414 O O . MET A 1 171 ? 9.639 0.213 -18.730 1.00 79.00 171 MET A O 1
ATOM 1418 N N . ASP A 1 172 ? 8.007 -1.163 -18.035 1.00 85.12 172 ASP A N 1
ATOM 1419 C CA . ASP A 1 172 ? 8.206 -2.191 -19.053 1.00 85.12 172 ASP A CA 1
ATOM 1420 C C . ASP A 1 172 ? 7.881 -1.685 -20.458 1.00 85.12 172 ASP A C 1
ATOM 1422 O O . ASP A 1 172 ? 8.728 -1.760 -21.346 1.00 85.12 172 ASP A O 1
ATOM 1426 N N . LEU A 1 173 ? 6.730 -1.033 -20.638 1.00 82.25 173 LEU A N 1
ATOM 1427 C CA . LEU A 1 173 ? 6.379 -0.372 -21.897 1.00 82.25 173 LEU A CA 1
ATOM 1428 C C . LEU A 1 173 ? 7.401 0.697 -22.301 1.00 82.25 173 LEU A C 1
ATOM 1430 O O . LEU A 1 173 ? 7.714 0.838 -23.481 1.00 82.25 173 LEU A O 1
ATOM 1434 N N . PHE A 1 174 ? 7.935 1.446 -21.335 1.00 76.12 174 PHE A N 1
ATOM 1435 C CA . PHE A 1 174 ? 8.947 2.467 -21.602 1.00 76.12 174 PHE A CA 1
ATOM 1436 C C . PHE A 1 174 ? 10.275 1.871 -22.091 1.00 76.12 174 PHE A C 1
ATOM 1438 O O . PHE A 1 174 ? 10.933 2.463 -22.944 1.00 76.12 174 PHE A O 1
ATOM 1445 N N . LEU A 1 175 ? 10.655 0.703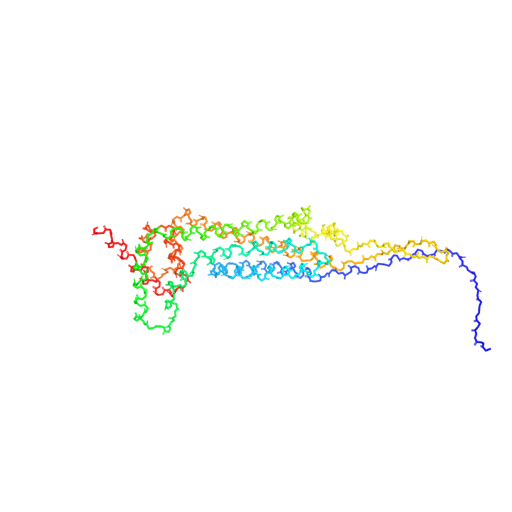 -21.572 1.00 75.81 175 LEU A N 1
ATOM 1446 C CA . LEU A 1 175 ? 11.887 -0.006 -21.923 1.00 75.81 175 LEU A CA 1
ATOM 1447 C C . LEU A 1 175 ? 11.706 -0.977 -23.102 1.00 75.81 175 LEU A C 1
ATOM 1449 O O . LEU A 1 175 ? 12.628 -1.723 -23.419 1.00 75.81 175 LEU A O 1
ATOM 1453 N N . GLY A 1 176 ? 10.542 -0.964 -23.760 1.00 77.44 176 GLY A N 1
ATOM 1454 C CA . GLY A 1 176 ? 10.261 -1.818 -24.915 1.00 77.44 176 GLY A CA 1
ATOM 1455 C C . GLY A 1 176 ? 9.977 -3.284 -24.570 1.00 77.44 176 GLY A C 1
ATOM 1456 O O . GLY A 1 176 ? 10.171 -4.138 -25.426 1.00 77.44 176 GLY A O 1
ATOM 1457 N N . GLY A 1 177 ? 9.520 -3.577 -23.348 1.00 79.81 177 GLY A N 1
ATOM 1458 C CA . GLY A 1 177 ? 9.183 -4.931 -22.878 1.00 79.81 177 GLY A CA 1
ATOM 1459 C C . GLY A 1 177 ? 10.324 -5.677 -22.179 1.00 79.81 177 GLY A C 1
ATOM 1460 O O . GLY A 1 177 ? 10.169 -6.833 -21.801 1.00 79.81 177 GLY A O 1
ATOM 1461 N N . GLU A 1 178 ? 11.477 -5.029 -22.008 1.00 79.50 178 GLU A N 1
ATOM 1462 C CA . GLU A 1 178 ? 12.690 -5.648 -21.456 1.00 79.50 178 GLU A CA 1
ATOM 1463 C C . GLU A 1 178 ? 12.801 -5.500 -19.924 1.00 79.50 178 GLU A C 1
ATOM 1465 O O . GLU A 1 178 ? 13.752 -5.989 -19.321 1.00 79.50 178 GLU A O 1
ATOM 1470 N N . PHE A 1 179 ? 11.875 -4.801 -19.250 1.00 82.44 179 PHE A N 1
ATOM 1471 C CA . PHE A 1 179 ? 12.003 -4.517 -17.813 1.00 82.44 179 PHE A CA 1
ATOM 1472 C C . PHE A 1 179 ? 11.578 -5.700 -16.950 1.00 82.44 179 PHE A C 1
ATOM 1474 O O . PHE A 1 179 ? 12.222 -5.994 -15.948 1.00 82.44 179 PHE A O 1
ATOM 1481 N N . THR A 1 180 ? 10.488 -6.378 -17.299 1.00 81.81 180 THR A N 1
ATOM 1482 C CA . THR A 1 180 ? 9.909 -7.452 -16.480 1.00 81.81 180 THR A CA 1
ATOM 1483 C C . THR A 1 180 ? 10.866 -8.629 -16.296 1.00 81.81 180 THR A C 1
ATOM 1485 O O . THR A 1 180 ? 11.027 -9.103 -15.168 1.00 81.81 180 THR A O 1
ATOM 1488 N N . THR A 1 181 ? 11.565 -9.046 -17.353 1.00 79.88 181 THR A N 1
ATOM 1489 C CA . THR A 1 181 ? 12.553 -10.139 -17.314 1.00 79.88 181 THR A CA 1
ATOM 1490 C C . THR A 1 181 ? 13.924 -9.698 -16.799 1.00 79.88 181 THR A C 1
ATOM 1492 O O . THR A 1 181 ? 14.719 -10.538 -16.369 1.00 79.88 181 THR A O 1
ATOM 1495 N N . TYR A 1 182 ? 14.180 -8.387 -16.742 1.00 79.06 182 TYR A N 1
ATOM 1496 C CA . TYR A 1 182 ? 15.505 -7.824 -16.503 1.00 79.06 182 TYR A CA 1
ATOM 1497 C C . TYR A 1 182 ? 16.214 -8.375 -15.265 1.00 79.06 182 TYR A C 1
ATOM 1499 O O . TYR A 1 182 ? 17.345 -8.851 -15.342 1.00 79.06 182 TYR A O 1
ATOM 1507 N N . GLY A 1 183 ? 15.571 -8.325 -14.096 1.00 75.75 183 GLY A N 1
ATOM 1508 C CA . GLY A 1 183 ? 16.231 -8.749 -12.863 1.00 75.75 183 GLY A CA 1
ATOM 1509 C C . GLY A 1 183 ? 16.488 -10.252 -12.784 1.00 75.75 183 GLY A C 1
ATOM 1510 O O . GLY A 1 183 ? 17.493 -10.661 -12.201 1.00 75.75 183 GLY A O 1
ATOM 1511 N N . ALA A 1 184 ? 15.631 -11.070 -13.402 1.00 77.38 184 ALA A N 1
ATOM 1512 C CA . ALA A 1 184 ? 15.844 -12.512 -13.497 1.00 77.38 184 ALA A CA 1
ATOM 1513 C C . ALA A 1 184 ? 17.058 -12.831 -14.384 1.00 77.38 184 ALA A C 1
ATOM 1515 O O . ALA A 1 184 ? 17.899 -13.651 -14.014 1.00 77.38 184 ALA A O 1
ATOM 1516 N N . GLU A 1 185 ? 17.198 -12.124 -15.505 1.00 77.38 185 GLU A N 1
ATOM 1517 C CA . GLU A 1 185 ? 18.343 -12.255 -16.406 1.00 77.38 185 GLU A CA 1
ATOM 1518 C C . GLU A 1 185 ? 19.649 -11.787 -15.753 1.00 77.38 185 GLU A C 1
ATOM 1520 O O . GLU A 1 185 ? 20.660 -12.483 -15.829 1.00 77.38 185 GLU A O 1
ATOM 1525 N N . VAL A 1 186 ? 19.630 -10.671 -15.017 1.00 74.69 186 VAL A N 1
ATOM 1526 C CA . VAL A 1 186 ? 20.803 -10.172 -14.274 1.00 74.69 186 VAL A CA 1
ATOM 1527 C C . VAL A 1 186 ? 21.265 -11.168 -13.201 1.00 74.69 186 VAL A C 1
ATOM 1529 O O . VAL A 1 186 ? 22.472 -11.356 -13.006 1.00 74.69 186 VAL A O 1
ATOM 1532 N N . ILE A 1 187 ? 20.335 -11.845 -12.515 1.00 74.94 187 ILE A N 1
ATOM 1533 C CA . ILE A 1 187 ? 20.678 -12.920 -11.570 1.00 74.94 187 ILE A CA 1
ATOM 1534 C C . ILE A 1 187 ? 21.320 -14.094 -12.316 1.00 74.94 187 ILE A C 1
ATOM 1536 O O . ILE A 1 187 ? 22.408 -14.525 -11.934 1.00 74.94 187 ILE A O 1
ATOM 1540 N N . ALA A 1 188 ? 20.700 -14.563 -13.403 1.00 76.38 188 ALA A N 1
ATOM 1541 C CA . ALA A 1 188 ? 21.198 -15.694 -14.188 1.00 76.38 188 ALA A CA 1
ATOM 1542 C C . ALA A 1 188 ? 22.586 -15.433 -14.805 1.00 76.38 188 ALA A C 1
ATOM 1544 O O . ALA A 1 188 ? 23.391 -16.350 -14.955 1.00 76.38 188 ALA A O 1
ATOM 1545 N N . MET A 1 189 ? 22.900 -14.181 -15.142 1.00 69.81 189 MET A N 1
ATOM 1546 C CA . MET A 1 189 ? 24.203 -13.781 -15.684 1.00 69.81 189 MET A CA 1
ATOM 1547 C C . MET A 1 189 ? 25.288 -13.620 -14.616 1.00 69.81 189 MET A C 1
ATOM 1549 O O . MET A 1 189 ? 26.473 -13.739 -14.926 1.00 69.81 189 MET A O 1
ATOM 1553 N N . THR A 1 190 ? 24.913 -13.385 -13.355 1.00 67.56 190 THR A N 1
ATOM 1554 C CA . THR A 1 190 ? 25.881 -13.287 -12.249 1.00 67.56 190 THR A CA 1
ATOM 1555 C C . THR A 1 190 ? 26.631 -14.610 -12.041 1.00 67.56 190 THR A C 1
ATOM 1557 O O . THR A 1 190 ? 27.785 -14.597 -11.610 1.00 67.56 190 THR A O 1
ATOM 1560 N N . GLU A 1 191 ? 26.005 -15.735 -12.390 1.00 65.38 191 GLU A N 1
ATOM 1561 C CA . GLU A 1 191 ? 26.567 -17.086 -12.271 1.00 65.38 191 GLU A CA 1
ATOM 1562 C C . GLU A 1 191 ? 27.433 -17.506 -13.474 1.00 65.38 191 GLU A C 1
ATOM 1564 O O . GLU A 1 191 ? 28.161 -18.490 -13.379 1.00 65.38 191 GLU A O 1
ATOM 1569 N N . ARG A 1 192 ? 27.411 -16.751 -14.584 1.00 67.62 192 ARG A N 1
ATOM 1570 C CA . ARG A 1 192 ? 28.184 -17.047 -15.807 1.00 67.62 192 ARG A CA 1
ATOM 1571 C C . ARG A 1 192 ? 29.583 -16.439 -15.779 1.00 67.62 192 ARG A C 1
ATOM 1573 O O . ARG A 1 192 ? 29.825 -15.455 -15.070 1.00 67.62 192 ARG A O 1
ATOM 1580 N N . GLU A 1 193 ? 30.496 -16.997 -16.569 1.00 62.44 193 GLU A N 1
ATOM 1581 C CA . GLU A 1 193 ? 31.876 -16.514 -16.684 1.00 62.44 193 GLU A CA 1
ATOM 1582 C C . GLU A 1 193 ? 31.934 -15.058 -17.203 1.00 62.44 193 GLU A C 1
ATOM 1584 O O . GLU A 1 193 ? 31.077 -14.659 -17.994 1.00 62.44 193 GLU A O 1
ATOM 1589 N N . PRO A 1 194 ? 32.894 -14.221 -16.752 1.00 59.00 194 PRO A N 1
ATOM 1590 C CA . PRO A 1 194 ? 32.900 -12.776 -17.019 1.00 59.00 194 PRO A CA 1
ATOM 1591 C C . PRO A 1 194 ? 32.970 -12.374 -18.500 1.00 59.00 194 PRO A C 1
ATOM 1593 O O . PRO A 1 194 ? 32.554 -11.267 -18.832 1.00 59.00 194 PRO A O 1
ATOM 1596 N N . GLU A 1 195 ? 33.500 -13.237 -19.366 1.00 58.09 195 GLU A N 1
ATOM 1597 C CA . GLU A 1 195 ? 33.795 -12.939 -20.775 1.00 58.09 195 GLU A CA 1
ATOM 1598 C C . GLU A 1 195 ? 32.557 -13.032 -21.687 1.00 58.09 195 GLU A C 1
ATOM 1600 O O . GLU A 1 195 ? 32.518 -12.377 -22.725 1.00 58.09 195 GLU A O 1
ATOM 1605 N N . GLU A 1 196 ? 31.497 -13.731 -21.263 1.00 58.28 196 GLU A N 1
ATOM 1606 C CA . GLU A 1 196 ? 30.230 -13.857 -22.011 1.00 58.28 196 GLU A CA 1
ATOM 1607 C C . GLU A 1 196 ? 29.086 -12.989 -21.452 1.00 58.28 196 GLU A C 1
ATOM 1609 O O . GLU A 1 196 ? 27.935 -13.084 -21.891 1.00 58.28 196 GLU A O 1
ATOM 1614 N N . ARG A 1 197 ? 29.363 -12.126 -20.467 1.00 62.62 197 ARG A N 1
ATOM 1615 C CA . ARG A 1 197 ? 28.336 -11.285 -19.830 1.00 62.62 197 ARG A CA 1
ATOM 1616 C C . ARG A 1 197 ? 27.941 -10.113 -20.725 1.00 62.62 197 ARG A C 1
ATOM 1618 O O . ARG A 1 197 ? 28.425 -8.996 -20.562 1.00 62.62 197 ARG A O 1
ATOM 1625 N N . VAL A 1 198 ? 27.021 -10.357 -21.653 1.00 65.44 198 VAL A N 1
ATOM 1626 C CA . VAL A 1 198 ? 26.306 -9.288 -22.357 1.00 65.44 198 VAL A CA 1
ATOM 1627 C C . VAL A 1 198 ? 25.098 -8.888 -21.517 1.00 65.44 198 VAL A C 1
ATOM 1629 O O . VAL A 1 198 ? 24.117 -9.625 -21.452 1.00 65.44 198 VAL A O 1
ATOM 1632 N N . ASP A 1 199 ? 25.165 -7.718 -20.873 1.00 66.44 199 ASP A N 1
ATOM 1633 C CA . ASP A 1 199 ? 24.025 -7.170 -20.133 1.00 66.44 199 ASP A CA 1
ATOM 1634 C C . ASP A 1 199 ? 22.833 -7.001 -21.101 1.00 66.44 199 ASP A C 1
ATOM 1636 O O . ASP A 1 199 ? 22.999 -6.372 -22.153 1.00 66.44 199 ASP A O 1
ATOM 1640 N N . PRO A 1 200 ? 21.625 -7.488 -20.779 1.00 66.56 200 PRO A N 1
ATOM 1641 C CA . PRO A 1 200 ? 20.479 -7.455 -21.696 1.00 66.56 200 PRO A CA 1
ATOM 1642 C C . PRO A 1 200 ? 20.059 -6.011 -22.001 1.00 66.56 200 PRO A C 1
ATOM 1644 O O . PRO A 1 200 ? 19.714 -5.650 -23.126 1.00 66.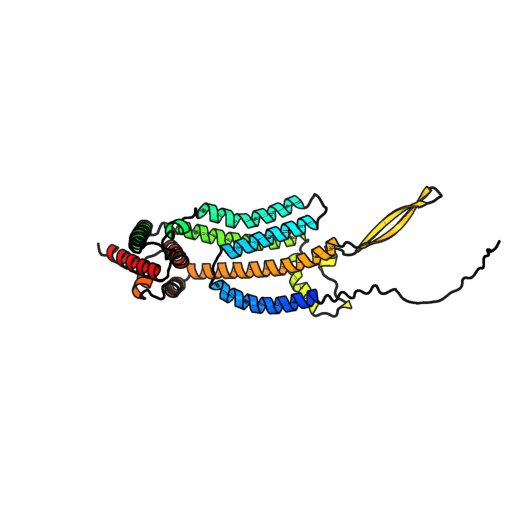56 200 PRO A O 1
ATOM 1647 N N . MET A 1 201 ? 20.281 -5.130 -21.025 1.00 68.81 201 MET A N 1
ATOM 1648 C CA . MET A 1 201 ? 20.059 -3.695 -21.124 1.00 68.81 201 MET A CA 1
ATOM 1649 C C . MET A 1 201 ? 21.032 -2.977 -22.081 1.00 68.81 201 MET A C 1
ATOM 1651 O O . MET A 1 201 ? 20.786 -1.830 -22.442 1.00 68.81 201 MET A O 1
ATOM 1655 N N . SER A 1 202 ? 22.104 -3.628 -22.556 1.00 68.38 202 SER A N 1
ATOM 1656 C CA . SER A 1 202 ? 23.003 -3.053 -23.574 1.00 68.38 202 SER A CA 1
ATOM 1657 C C . SER A 1 202 ? 22.315 -2.818 -24.926 1.00 68.38 202 SER A C 1
ATOM 1659 O O . SER A 1 202 ? 22.764 -1.959 -25.686 1.00 68.38 202 SER A O 1
ATOM 1661 N N . ARG A 1 203 ? 21.203 -3.522 -25.199 1.00 70.31 203 ARG A N 1
ATOM 1662 C CA . ARG A 1 203 ? 20.347 -3.302 -26.378 1.00 70.31 203 ARG A CA 1
ATOM 1663 C C . ARG A 1 203 ? 19.527 -2.018 -26.274 1.00 70.31 203 ARG A C 1
ATOM 1665 O O . ARG A 1 203 ? 19.346 -1.329 -27.272 1.00 70.31 203 ARG A O 1
ATOM 1672 N N . VAL A 1 204 ? 19.058 -1.697 -25.068 1.00 71.81 204 VAL A N 1
ATOM 1673 C CA . VAL A 1 204 ? 18.201 -0.532 -24.795 1.00 71.81 204 VAL A CA 1
ATOM 1674 C C . VAL A 1 204 ? 19.041 0.720 -24.507 1.00 71.81 204 VAL A C 1
ATOM 1676 O O . VAL A 1 204 ? 18.723 1.809 -24.981 1.00 71.81 204 VAL A O 1
ATOM 1679 N N . PHE A 1 205 ? 20.153 0.572 -23.781 1.00 72.12 205 PHE A N 1
ATOM 1680 C CA . PHE A 1 205 ? 21.063 1.655 -23.403 1.00 72.12 205 PHE A CA 1
ATOM 1681 C C . PHE A 1 205 ? 22.513 1.337 -23.820 1.00 72.12 205 PHE A C 1
ATOM 1683 O O . PHE A 1 205 ? 23.304 0.846 -23.008 1.00 72.12 205 PHE A O 1
ATOM 1690 N N . PRO A 1 206 ? 22.917 1.644 -25.068 1.00 76.88 206 PRO A N 1
ATOM 1691 C CA . PRO A 1 206 ? 24.277 1.384 -25.532 1.00 76.88 206 PRO A CA 1
ATOM 1692 C C . PRO A 1 206 ? 25.295 2.242 -24.770 1.00 76.88 206 PRO A C 1
ATOM 1694 O O . PRO A 1 206 ? 25.138 3.457 -24.636 1.00 76.88 206 PRO A O 1
ATOM 1697 N N . LYS A 1 207 ? 26.363 1.610 -24.272 1.00 79.88 207 LYS A N 1
ATOM 1698 C CA . LYS A 1 207 ? 27.441 2.277 -23.513 1.00 79.88 207 LYS A CA 1
ATOM 1699 C C . LYS A 1 207 ? 28.447 2.995 -24.424 1.00 79.88 207 LYS A C 1
ATOM 1701 O O . LYS A 1 207 ? 29.118 3.930 -23.986 1.00 79.88 207 LYS A O 1
ATOM 1706 N N . VAL A 1 208 ? 28.524 2.575 -25.687 1.00 82.38 208 VAL A N 1
ATOM 1707 C CA . VAL A 1 208 ? 29.386 3.139 -26.732 1.00 82.38 208 VAL A CA 1
ATOM 1708 C C . VAL A 1 208 ? 28.596 3.322 -28.025 1.00 82.38 208 VAL A C 1
ATOM 1710 O O . VAL A 1 208 ? 27.738 2.504 -28.348 1.00 82.38 208 VAL A O 1
ATOM 1713 N N . THR A 1 209 ? 28.873 4.390 -28.767 1.00 85.25 209 THR A N 1
ATOM 1714 C CA . THR A 1 209 ? 28.253 4.669 -30.069 1.00 85.25 209 THR A CA 1
ATOM 1715 C C . THR A 1 209 ? 29.290 5.141 -31.084 1.00 85.25 209 THR A C 1
ATOM 1717 O O . THR A 1 209 ? 30.340 5.669 -30.716 1.00 85.25 209 THR A O 1
ATOM 1720 N N . LYS A 1 210 ? 28.997 4.953 -32.373 1.00 85.75 210 LYS A N 1
ATOM 1721 C CA . LYS A 1 210 ? 29.816 5.447 -33.480 1.00 85.75 210 LYS A CA 1
ATOM 1722 C C . LYS A 1 210 ? 29.392 6.878 -33.819 1.00 85.75 210 LYS A C 1
ATOM 1724 O O . LYS A 1 210 ? 28.275 7.107 -34.274 1.00 85.75 210 LYS A O 1
ATOM 1729 N N . CYS A 1 211 ? 30.292 7.829 -33.620 1.00 88.00 211 CYS A N 1
ATOM 1730 C CA . CYS A 1 211 ? 30.125 9.228 -33.991 1.00 88.00 211 CYS A CA 1
ATOM 1731 C C . CYS A 1 211 ? 30.847 9.497 -35.314 1.00 88.00 211 CYS A C 1
ATOM 1733 O O . CYS A 1 211 ? 32.043 9.236 -35.425 1.00 88.00 211 CYS A O 1
ATOM 1735 N N . VAL A 1 212 ? 30.143 10.042 -36.307 1.00 88.94 212 VAL A N 1
ATOM 1736 C CA . VAL A 1 212 ? 30.749 10.447 -37.583 1.00 88.94 212 VAL A CA 1
ATOM 1737 C C . VAL A 1 212 ? 31.066 11.939 -37.525 1.00 88.94 212 VAL A C 1
ATOM 1739 O O . VAL A 1 212 ? 30.168 12.772 -37.416 1.00 88.94 212 VAL A O 1
ATOM 1742 N N . PHE A 1 213 ? 32.345 12.283 -37.599 1.00 88.31 213 PHE A N 1
ATOM 1743 C CA . PHE A 1 213 ? 32.834 13.653 -37.667 1.00 88.31 213 PHE A CA 1
ATOM 1744 C C . PHE A 1 213 ? 33.085 14.038 -39.122 1.00 88.31 213 PHE A C 1
ATOM 1746 O O . PHE A 1 213 ? 33.823 13.367 -39.842 1.00 88.31 213 PHE A O 1
ATOM 1753 N N . HIS A 1 214 ? 32.494 15.144 -39.561 1.00 89.94 214 HIS A N 1
ATOM 1754 C CA . HIS A 1 214 ? 32.734 15.700 -40.888 1.00 89.94 214 HIS A CA 1
ATOM 1755 C C . HIS A 1 214 ? 33.760 16.831 -40.784 1.00 89.94 214 HIS A C 1
ATOM 1757 O O . HIS A 1 214 ? 33.532 17.809 -40.073 1.00 89.94 214 HIS A O 1
ATOM 1763 N N . LYS A 1 215 ? 34.894 16.701 -41.479 1.00 86.75 215 LYS A N 1
ATOM 1764 C CA . LYS A 1 215 ? 35.918 17.750 -41.596 1.00 86.75 215 LYS A CA 1
ATOM 1765 C C . LYS A 1 215 ? 36.118 18.128 -43.060 1.00 86.75 215 LYS A C 1
ATOM 1767 O O . LYS A 1 215 ? 36.022 17.275 -43.937 1.00 86.75 215 LYS A O 1
ATOM 1772 N N . TYR A 1 216 ? 36.421 19.395 -43.318 1.00 90.88 216 TYR A N 1
ATOM 1773 C CA . TYR A 1 216 ? 36.764 19.872 -44.656 1.00 90.88 216 TYR A CA 1
ATOM 1774 C C . TYR A 1 216 ? 38.272 19.746 -44.873 1.00 90.88 216 TYR A C 1
ATOM 1776 O O . TYR A 1 216 ? 39.061 20.248 -44.073 1.00 90.88 216 TYR A O 1
ATOM 1784 N N . GLY A 1 217 ? 38.666 19.032 -45.927 1.00 87.50 217 GLY A N 1
ATOM 1785 C CA . GLY A 1 217 ? 40.063 18.909 -46.328 1.00 87.50 217 GLY A CA 1
ATOM 1786 C C . GLY A 1 217 ? 40.587 20.185 -47.003 1.00 87.50 217 GLY A C 1
ATOM 1787 O O . GLY A 1 217 ? 39.797 21.042 -47.399 1.00 87.50 217 GLY A O 1
ATOM 1788 N N . PRO A 1 218 ? 41.910 20.303 -47.215 1.00 84.88 218 PRO A N 1
ATOM 1789 C CA . PRO A 1 218 ? 42.530 21.472 -47.855 1.00 84.88 218 PRO A CA 1
ATOM 1790 C C . PRO A 1 218 ? 42.045 21.730 -49.295 1.00 84.88 218 PRO A C 1
ATOM 1792 O O . PRO A 1 218 ? 42.154 22.847 -49.783 1.00 84.88 218 PRO A O 1
ATOM 1795 N N . SER A 1 219 ? 41.460 20.724 -49.957 1.00 88.31 219 SER A N 1
ATOM 1796 C CA . SER A 1 219 ? 40.829 20.845 -51.282 1.00 88.31 219 SER A CA 1
ATOM 1797 C C . SER A 1 219 ? 39.331 21.208 -51.231 1.00 88.31 219 SER A C 1
ATOM 1799 O O . SER A 1 219 ? 38.669 21.184 -52.265 1.00 88.31 219 SER A O 1
ATOM 1801 N N . GLY A 1 220 ? 38.755 21.468 -50.049 1.00 86.00 220 GLY A N 1
ATOM 1802 C CA . GLY A 1 220 ? 37.321 21.743 -49.873 1.00 86.00 220 GLY A CA 1
ATOM 1803 C C . GLY A 1 220 ? 36.409 20.505 -49.888 1.00 86.00 220 GLY A C 1
ATOM 1804 O O . GLY A 1 220 ? 35.196 20.636 -49.741 1.00 86.00 220 GLY A O 1
ATOM 1805 N N . SER A 1 221 ? 36.961 19.295 -50.029 1.00 89.19 221 SER A N 1
ATOM 1806 C CA . SER A 1 221 ? 36.199 18.042 -49.977 1.00 89.19 221 SER A CA 1
ATOM 1807 C C . SER A 1 221 ? 35.854 17.632 -48.538 1.00 89.19 221 SER A C 1
ATOM 1809 O O . SER A 1 221 ? 36.643 17.828 -47.610 1.00 89.19 221 SER A O 1
ATOM 1811 N N . VAL A 1 222 ? 34.664 17.052 -48.338 1.00 89.31 222 VAL A N 1
ATOM 1812 C CA . VAL A 1 222 ? 34.213 16.552 -47.028 1.00 89.31 222 VAL A CA 1
ATOM 1813 C C . VAL A 1 222 ? 34.862 15.198 -46.743 1.00 89.31 222 VAL A C 1
ATOM 1815 O O . VAL A 1 222 ? 34.574 14.212 -47.418 1.00 89.31 222 VAL A O 1
ATOM 1818 N N . GLN A 1 223 ? 35.704 15.134 -45.714 1.00 86.88 223 GLN A N 1
ATOM 1819 C CA . GLN A 1 223 ? 36.264 13.897 -45.176 1.00 86.88 223 GLN A CA 1
ATOM 1820 C C . GLN A 1 223 ? 35.469 13.446 -43.947 1.00 86.88 223 GLN A C 1
ATOM 1822 O O . GLN A 1 223 ? 35.185 14.237 -43.042 1.00 86.88 223 GLN A O 1
ATOM 1827 N N . LYS A 1 224 ? 35.098 12.162 -43.922 1.00 88.19 224 LYS A N 1
ATOM 1828 C CA . LYS A 1 224 ? 34.362 11.534 -42.819 1.00 88.19 224 LYS A CA 1
ATOM 1829 C C . LYS A 1 224 ? 35.344 10.797 -41.911 1.00 88.19 224 LYS A C 1
ATOM 1831 O O . LYS A 1 224 ? 36.075 9.933 -42.382 1.00 88.19 224 LYS A O 1
ATOM 1836 N N . PHE A 1 225 ? 35.338 11.131 -40.627 1.00 87.94 225 PHE A N 1
ATOM 1837 C CA . PHE A 1 225 ? 36.128 10.476 -39.592 1.00 87.94 225 PHE A CA 1
ATOM 1838 C C . PHE A 1 225 ? 35.196 9.792 -38.604 1.00 87.94 225 PHE A C 1
ATOM 1840 O O . PHE A 1 225 ? 34.349 10.439 -37.996 1.00 87.94 225 PHE A O 1
ATOM 1847 N N . ASP A 1 226 ? 35.372 8.493 -38.422 1.00 89.69 226 ASP A N 1
ATOM 1848 C CA . ASP A 1 226 ? 34.593 7.721 -37.466 1.00 89.69 226 ASP A CA 1
ATOM 1849 C C . ASP A 1 226 ? 35.302 7.700 -36.108 1.00 89.69 226 ASP A C 1
ATOM 1851 O O . ASP A 1 226 ? 36.459 7.297 -36.009 1.00 89.69 226 ASP A O 1
ATOM 1855 N N . GLY A 1 227 ? 34.612 8.134 -35.055 1.00 87.06 227 GLY A N 1
ATOM 1856 C CA . GLY A 1 227 ? 35.073 8.052 -33.671 1.00 87.06 227 GLY A CA 1
ATOM 1857 C C . GLY A 1 227 ? 34.143 7.192 -32.821 1.00 87.06 227 GLY A C 1
ATOM 1858 O O . GLY A 1 227 ? 32.936 7.146 -33.051 1.00 87.06 227 GLY A O 1
ATOM 1859 N N . LEU A 1 228 ? 34.696 6.517 -31.814 1.00 87.06 228 LEU A N 1
ATOM 1860 C CA . LEU A 1 228 ? 33.907 5.844 -30.782 1.00 87.06 228 LEU A CA 1
ATOM 1861 C C . LEU A 1 228 ? 33.647 6.820 -29.630 1.00 87.06 228 LEU A C 1
ATOM 1863 O O . LEU A 1 228 ? 34.578 7.364 -29.042 1.00 87.06 228 LEU A O 1
ATOM 1867 N N . CYS A 1 229 ? 32.376 7.032 -29.310 1.00 86.12 229 CYS A N 1
ATOM 1868 C CA . CYS A 1 229 ? 31.915 7.878 -28.216 1.00 86.12 229 CYS A CA 1
ATOM 1869 C C . CYS A 1 229 ? 31.401 7.004 -27.070 1.00 86.12 229 CYS A C 1
ATOM 1871 O O . CYS A 1 229 ? 30.575 6.120 -27.291 1.00 86.12 229 CYS A O 1
ATOM 1873 N N . VAL A 1 230 ? 31.839 7.271 -25.841 1.00 84.88 230 VAL A N 1
ATOM 1874 C CA . VAL A 1 230 ? 31.276 6.645 -24.635 1.00 84.88 230 VAL A CA 1
ATOM 1875 C C . VAL A 1 230 ? 30.098 7.488 -24.152 1.00 84.88 230 VAL A C 1
ATOM 1877 O O . VAL A 1 230 ? 30.185 8.715 -24.159 1.00 84.88 230 VAL A O 1
ATOM 1880 N N . LEU A 1 231 ? 29.013 6.845 -23.715 1.00 80.75 231 LEU A N 1
ATOM 1881 C CA . LEU A 1 231 ? 27.853 7.492 -23.092 1.00 80.75 231 LEU A CA 1
ATOM 1882 C C . LEU A 1 231 ? 27.825 7.167 -21.586 1.00 80.75 231 LEU A C 1
ATOM 1884 O O . LEU A 1 231 ? 27.223 6.169 -21.182 1.00 80.75 231 LEU A O 1
ATOM 1888 N N . PRO A 1 232 ? 28.433 8.009 -20.723 1.00 74.50 232 PRO A N 1
ATOM 1889 C CA . PRO A 1 232 ? 28.460 7.768 -19.278 1.00 74.50 232 PRO A CA 1
ATOM 1890 C C . PRO A 1 232 ? 27.061 7.699 -18.653 1.00 74.50 232 PRO A C 1
ATOM 1892 O O . PRO A 1 232 ? 26.840 6.946 -17.708 1.00 74.50 232 PRO A O 1
ATOM 1895 N N . LEU A 1 233 ? 26.101 8.445 -19.214 1.00 72.94 233 LEU A N 1
ATOM 1896 C CA . LEU A 1 233 ? 24.708 8.474 -18.756 1.00 72.94 233 LEU A CA 1
ATOM 1897 C C . LEU A 1 233 ? 24.037 7.095 -18.836 1.00 72.94 233 LEU A C 1
ATOM 1899 O O . LEU A 1 233 ? 23.290 6.719 -17.935 1.00 72.94 233 LEU A O 1
ATOM 1903 N N . ASN A 1 234 ? 24.350 6.303 -19.863 1.00 77.88 234 ASN A N 1
ATOM 1904 C CA . ASN A 1 234 ? 23.755 4.980 -20.052 1.00 77.88 234 ASN A CA 1
ATOM 1905 C C . ASN A 1 234 ? 24.297 3.950 -19.054 1.00 77.88 234 ASN A C 1
ATOM 1907 O O . ASN A 1 234 ? 23.546 3.092 -18.597 1.00 77.88 234 ASN A O 1
ATOM 1911 N N . ILE A 1 235 ? 25.561 4.085 -18.638 1.00 79.06 235 ILE A N 1
ATOM 1912 C CA . ILE A 1 235 ? 26.156 3.252 -17.580 1.00 79.06 235 ILE A CA 1
ATOM 1913 C C . ILE A 1 235 ? 25.449 3.506 -16.243 1.00 79.06 235 ILE A C 1
ATOM 1915 O O . ILE A 1 235 ? 25.158 2.571 -15.499 1.00 79.06 235 ILE A O 1
ATOM 1919 N N . VAL A 1 236 ? 25.159 4.772 -15.937 1.00 78.31 236 VAL A N 1
ATOM 1920 C CA . VAL A 1 236 ? 24.444 5.157 -14.713 1.00 78.31 236 VAL A CA 1
ATOM 1921 C C . VAL A 1 236 ? 23.010 4.621 -14.744 1.00 78.31 236 VAL A C 1
ATOM 1923 O O . VAL A 1 236 ? 22.594 3.948 -13.797 1.00 78.31 236 VAL A O 1
ATOM 1926 N N . ASN A 1 237 ? 22.294 4.826 -15.855 1.00 75.75 237 ASN A N 1
ATOM 1927 C CA . ASN A 1 237 ? 20.932 4.325 -16.061 1.00 75.75 237 ASN A CA 1
ATOM 1928 C C . ASN A 1 237 ? 20.837 2.808 -15.871 1.00 75.75 237 ASN A C 1
ATOM 1930 O O . ASN A 1 237 ? 19.973 2.344 -15.129 1.00 75.75 237 ASN A O 1
ATOM 1934 N N . GLU A 1 238 ? 21.752 2.041 -16.470 1.00 77.06 238 GLU A N 1
ATOM 1935 C CA . GLU A 1 238 ? 21.810 0.582 -16.333 1.00 77.06 238 GLU A CA 1
ATOM 1936 C C . GLU A 1 238 ? 21.767 0.153 -14.856 1.00 77.06 238 GLU A C 1
ATOM 1938 O O . GLU A 1 238 ? 20.959 -0.697 -14.478 1.00 77.06 238 GLU A O 1
ATOM 1943 N N . LYS A 1 239 ? 22.573 0.784 -13.989 1.00 78.75 239 LYS A N 1
ATOM 1944 C CA . LYS A 1 239 ? 22.637 0.439 -12.556 1.00 78.75 239 LYS A CA 1
ATOM 1945 C C . LYS A 1 239 ? 21.398 0.871 -11.780 1.00 78.75 239 LYS A C 1
ATOM 1947 O O . LYS A 1 239 ? 20.953 0.146 -10.890 1.00 78.75 239 LYS A O 1
ATOM 1952 N N . ILE A 1 240 ? 20.824 2.018 -12.128 1.00 79.50 240 ILE A N 1
ATOM 1953 C CA . ILE A 1 240 ? 19.587 2.516 -11.520 1.00 79.50 240 ILE A CA 1
ATOM 1954 C C . ILE A 1 240 ? 18.423 1.568 -11.823 1.00 79.50 240 ILE A C 1
ATOM 1956 O O . ILE A 1 240 ? 17.706 1.180 -10.901 1.00 79.50 240 ILE A O 1
ATOM 1960 N N . TYR A 1 241 ? 18.267 1.135 -13.078 1.00 78.12 241 TYR A N 1
ATOM 1961 C CA . TYR A 1 241 ? 17.187 0.229 -13.477 1.00 78.12 241 TYR A CA 1
ATOM 1962 C C . TYR A 1 241 ? 17.286 -1.145 -12.817 1.00 78.12 241 TYR A C 1
ATOM 1964 O O . TYR A 1 241 ? 16.252 -1.707 -12.457 1.00 78.12 241 TYR A O 1
ATOM 1972 N N . VAL A 1 242 ? 18.502 -1.656 -12.570 1.00 80.38 242 VAL A N 1
ATOM 1973 C CA . VAL A 1 242 ? 18.675 -2.917 -11.820 1.00 80.38 242 VAL A CA 1
ATOM 1974 C C . VAL A 1 242 ? 18.104 -2.756 -10.419 1.00 80.38 242 VAL A C 1
ATOM 1976 O O . VAL A 1 242 ? 17.302 -3.566 -9.960 1.00 80.38 242 VAL A O 1
ATOM 1979 N N . PHE A 1 243 ? 18.505 -1.687 -9.736 1.00 81.19 243 PHE A N 1
ATOM 1980 C CA . PHE A 1 243 ? 18.070 -1.415 -8.375 1.00 81.19 243 PHE A CA 1
ATOM 1981 C C . PHE A 1 243 ? 16.550 -1.212 -8.278 1.00 81.19 243 PHE A C 1
ATOM 1983 O O . PHE A 1 243 ? 15.910 -1.746 -7.371 1.00 81.19 243 PHE A O 1
ATOM 1990 N N . LEU A 1 244 ? 15.964 -0.497 -9.238 1.00 79.81 244 LEU A N 1
ATOM 1991 C CA . LEU A 1 244 ? 14.523 -0.253 -9.305 1.00 79.81 244 LEU A CA 1
ATOM 1992 C C . LEU A 1 244 ? 13.706 -1.514 -9.521 1.00 79.81 244 LEU A C 1
ATOM 1994 O O . LEU A 1 244 ? 12.640 -1.646 -8.927 1.00 79.81 244 LEU A O 1
ATOM 1998 N N . TRP A 1 245 ? 14.192 -2.435 -10.349 1.00 85.56 245 TRP A N 1
ATOM 1999 C CA . TRP A 1 245 ? 13.507 -3.698 -10.577 1.00 85.56 245 TRP A CA 1
ATOM 2000 C C . TRP A 1 245 ? 13.358 -4.483 -9.271 1.00 85.56 245 TRP A C 1
ATOM 2002 O O . TRP A 1 245 ? 12.243 -4.815 -8.869 1.00 85.56 245 TRP A O 1
ATOM 2012 N N . PHE A 1 246 ? 14.462 -4.683 -8.540 1.00 83.19 246 PHE A N 1
ATOM 2013 C CA . PHE A 1 246 ? 14.428 -5.376 -7.246 1.00 83.19 246 PHE A CA 1
ATOM 2014 C C . PHE A 1 246 ? 13.535 -4.652 -6.243 1.00 83.19 246 PHE A C 1
ATOM 2016 O O . PHE A 1 246 ? 12.786 -5.284 -5.498 1.00 83.19 246 PHE A O 1
ATOM 2023 N N . TRP A 1 247 ? 13.586 -3.322 -6.251 1.00 81.44 247 TRP A N 1
ATOM 2024 C CA . TRP A 1 247 ? 12.743 -2.492 -5.410 1.00 81.44 247 TRP A CA 1
ATOM 2025 C C . TRP A 1 247 ? 11.248 -2.698 -5.694 1.00 81.44 247 TRP A C 1
ATOM 2027 O O . TRP A 1 247 ? 10.481 -2.968 -4.770 1.00 81.44 247 TRP A O 1
ATOM 2037 N N . PHE A 1 248 ? 10.821 -2.632 -6.958 1.00 82.12 248 PHE A N 1
ATOM 2038 C CA . PHE A 1 248 ? 9.420 -2.830 -7.330 1.00 82.12 248 PHE A CA 1
ATOM 2039 C C . PHE A 1 248 ? 8.925 -4.250 -7.057 1.00 82.12 248 PHE A C 1
ATOM 2041 O O . PHE A 1 248 ? 7.784 -4.412 -6.619 1.00 82.12 248 PHE A O 1
ATOM 2048 N N . VAL A 1 249 ? 9.770 -5.270 -7.236 1.00 85.62 249 VAL A N 1
ATOM 2049 C CA . VAL A 1 249 ? 9.439 -6.653 -6.859 1.00 85.62 249 VAL A CA 1
ATOM 2050 C C . VAL A 1 249 ? 9.193 -6.752 -5.352 1.00 85.62 249 VAL A C 1
ATOM 2052 O O . VAL A 1 249 ? 8.152 -7.256 -4.932 1.00 85.62 249 VAL A O 1
ATOM 2055 N N . VAL A 1 250 ? 10.091 -6.204 -4.526 1.00 82.69 250 VAL A N 1
ATOM 2056 C CA . VAL A 1 250 ? 9.926 -6.193 -3.062 1.00 82.69 250 VAL A CA 1
ATOM 2057 C C . VAL A 1 250 ? 8.659 -5.438 -2.648 1.00 82.69 250 VAL A C 1
ATOM 2059 O O . VAL A 1 250 ? 7.889 -5.947 -1.833 1.00 82.69 250 VAL A O 1
ATOM 2062 N N . LEU A 1 251 ? 8.393 -4.261 -3.225 1.00 81.62 251 LEU A N 1
ATOM 2063 C CA . LEU A 1 251 ? 7.166 -3.508 -2.944 1.00 81.62 251 LEU A CA 1
ATOM 2064 C C . LEU A 1 251 ? 5.904 -4.283 -3.341 1.00 81.62 251 LEU A C 1
ATOM 2066 O O . LEU A 1 251 ? 4.931 -4.287 -2.584 1.00 81.62 251 LEU A O 1
ATOM 2070 N N . SER A 1 252 ? 5.918 -4.960 -4.491 1.00 86.44 252 SER A N 1
ATOM 2071 C CA . SER A 1 252 ? 4.792 -5.772 -4.971 1.00 86.44 252 SER A CA 1
ATOM 2072 C C . SER A 1 252 ? 4.502 -6.937 -4.033 1.00 86.44 252 SER A C 1
ATOM 2074 O O . SER A 1 252 ? 3.348 -7.184 -3.695 1.00 86.44 252 SER A O 1
ATOM 2076 N N . VAL A 1 253 ? 5.542 -7.619 -3.545 1.00 86.12 253 VAL A N 1
ATOM 2077 C CA . VAL A 1 253 ? 5.392 -8.720 -2.584 1.00 86.12 253 VAL A CA 1
ATOM 2078 C C . VAL A 1 253 ? 4.853 -8.206 -1.251 1.00 86.12 253 VAL A C 1
ATOM 2080 O O . VAL A 1 253 ? 3.891 -8.765 -0.732 1.00 86.12 253 VAL A O 1
ATOM 2083 N N . ILE A 1 254 ? 5.411 -7.120 -0.704 1.00 82.25 254 ILE A N 1
ATOM 2084 C CA . ILE A 1 254 ? 4.954 -6.556 0.578 1.00 82.25 254 ILE A CA 1
ATOM 2085 C C . ILE A 1 254 ? 3.488 -6.118 0.492 1.00 82.25 254 ILE A C 1
ATOM 2087 O O . ILE A 1 254 ? 2.693 -6.437 1.376 1.00 82.25 254 ILE A O 1
ATOM 2091 N N . THR A 1 255 ? 3.115 -5.401 -0.570 1.00 82.31 255 THR A N 1
ATOM 2092 C CA . THR A 1 255 ? 1.730 -4.942 -0.763 1.00 82.31 255 THR A CA 1
ATOM 2093 C C . THR A 1 255 ? 0.774 -6.084 -1.068 1.00 82.31 255 THR A C 1
ATOM 2095 O O . THR A 1 255 ? -0.338 -6.079 -0.547 1.00 82.31 255 THR A O 1
ATOM 2098 N N . GLY A 1 256 ? 1.213 -7.093 -1.822 1.00 87.44 256 GLY A N 1
ATOM 2099 C CA . GLY A 1 256 ? 0.454 -8.315 -2.068 1.00 87.44 256 GLY A CA 1
ATOM 2100 C C . GLY A 1 256 ? 0.184 -9.097 -0.782 1.00 87.44 256 GLY A C 1
ATOM 2101 O O . GLY A 1 256 ? -0.962 -9.433 -0.499 1.00 87.44 256 GLY A O 1
ATOM 2102 N N . VAL A 1 257 ? 1.203 -9.319 0.056 1.00 86.19 257 VAL A N 1
ATOM 2103 C CA . VAL A 1 257 ? 1.046 -9.983 1.363 1.00 86.19 257 VAL A CA 1
ATOM 2104 C C . VAL A 1 257 ? 0.135 -9.175 2.286 1.00 86.19 257 VAL A C 1
ATOM 2106 O O . VAL A 1 257 ? -0.728 -9.752 2.948 1.00 86.19 257 VAL A O 1
ATOM 2109 N N . ALA A 1 258 ? 0.274 -7.846 2.311 1.00 81.75 258 ALA A N 1
ATOM 2110 C CA . ALA A 1 258 ? -0.617 -6.984 3.080 1.00 81.75 258 ALA A CA 1
ATOM 2111 C C . ALA A 1 258 ? -2.075 -7.121 2.612 1.00 81.75 258 ALA A C 1
ATOM 2113 O O . ALA A 1 258 ? -2.965 -7.282 3.444 1.00 81.75 258 ALA A O 1
ATOM 2114 N N . LEU A 1 259 ? -2.324 -7.131 1.300 1.00 85.50 259 LEU A N 1
ATOM 2115 C CA . LEU A 1 259 ? -3.662 -7.307 0.738 1.00 85.50 259 LEU A CA 1
ATOM 2116 C C . LEU A 1 259 ? -4.234 -8.699 1.054 1.00 85.50 259 LEU A C 1
ATOM 2118 O O . LEU A 1 259 ? -5.383 -8.804 1.478 1.00 85.50 259 LEU A O 1
ATOM 2122 N N . LEU A 1 260 ? -3.430 -9.759 0.935 1.00 87.25 260 LEU A N 1
ATOM 2123 C CA . LEU A 1 260 ? -3.833 -11.125 1.293 1.00 87.25 260 LEU A CA 1
ATOM 2124 C C . LEU A 1 260 ? -4.195 -11.244 2.776 1.00 87.25 260 LEU A C 1
ATOM 2126 O O . LEU A 1 260 ? -5.227 -11.821 3.114 1.00 87.25 260 LEU A O 1
ATOM 2130 N N . TYR A 1 261 ? -3.392 -10.647 3.660 1.00 85.38 261 TYR A N 1
ATOM 2131 C CA . TYR A 1 261 ? -3.707 -10.564 5.084 1.00 85.38 261 TYR A CA 1
ATOM 2132 C C . TYR A 1 261 ? -5.062 -9.881 5.316 1.00 85.38 261 TYR A C 1
ATOM 2134 O O . TYR A 1 261 ? -5.866 -10.356 6.117 1.00 85.38 261 TYR A O 1
ATOM 2142 N N . ARG A 1 262 ? -5.364 -8.802 4.586 1.00 84.25 262 ARG A N 1
ATOM 2143 C CA . ARG A 1 262 ? -6.651 -8.097 4.695 1.00 84.25 262 ARG A CA 1
ATOM 2144 C C . ARG A 1 262 ? -7.821 -8.938 4.216 1.00 84.25 262 ARG A C 1
ATOM 2146 O O . ARG A 1 262 ? -8.823 -9.009 4.920 1.00 84.25 262 ARG A O 1
ATOM 2153 N N . VAL A 1 263 ? -7.682 -9.614 3.079 1.00 87.75 263 VAL A N 1
ATOM 2154 C CA . VAL A 1 263 ? -8.698 -10.547 2.574 1.00 87.75 263 VAL A CA 1
ATOM 2155 C C . VAL A 1 263 ? -8.955 -11.656 3.597 1.00 87.75 263 VAL A C 1
ATOM 2157 O O . VAL A 1 263 ? -10.109 -11.929 3.916 1.00 87.75 263 VAL A O 1
ATOM 2160 N N . ALA A 1 264 ? -7.904 -12.230 4.190 1.00 87.62 264 ALA A N 1
ATOM 2161 C CA . ALA A 1 264 ? -8.041 -13.249 5.231 1.00 87.62 264 ALA A CA 1
ATOM 2162 C C . ALA A 1 264 ? -8.793 -12.735 6.473 1.00 87.62 264 ALA A C 1
ATOM 2164 O O . ALA A 1 264 ? -9.605 -13.460 7.045 1.00 87.62 264 ALA A O 1
ATOM 2165 N N . VAL A 1 265 ? -8.575 -11.479 6.873 1.00 86.44 265 VAL A N 1
ATOM 2166 C CA . VAL A 1 265 ? -9.299 -10.840 7.986 1.00 86.44 265 VAL A CA 1
ATOM 2167 C C . VAL A 1 265 ? -10.771 -10.584 7.655 1.00 86.44 265 VAL A C 1
ATOM 2169 O O . VAL A 1 265 ? -11.623 -10.754 8.524 1.00 86.44 265 VAL A O 1
ATOM 2172 N N . VAL A 1 266 ? -11.081 -10.186 6.418 1.00 86.62 266 VAL A N 1
ATOM 2173 C CA . VAL A 1 266 ? -12.464 -9.936 5.975 1.00 86.62 266 VAL A CA 1
ATOM 2174 C C . VAL A 1 266 ? -13.254 -11.243 5.865 1.00 86.62 266 VAL A C 1
ATOM 2176 O O . VAL A 1 266 ? -14.407 -11.291 6.283 1.00 86.62 266 VAL A O 1
ATOM 2179 N N . MET A 1 267 ? -12.632 -12.306 5.352 1.00 86.94 267 MET A N 1
ATOM 2180 C CA . MET A 1 267 ? -13.268 -13.618 5.172 1.00 86.94 267 MET A CA 1
ATOM 2181 C C . MET A 1 267 ? -13.329 -14.435 6.472 1.00 86.94 267 MET A C 1
ATOM 2183 O O . MET A 1 267 ? -14.224 -15.258 6.648 1.00 86.94 267 MET A O 1
ATOM 2187 N N . GLY A 1 268 ? -12.363 -14.239 7.376 1.00 86.06 268 GLY A N 1
ATOM 2188 C CA . GLY A 1 268 ? -12.168 -15.051 8.573 1.00 86.06 268 GLY A CA 1
ATOM 2189 C C . GLY A 1 268 ? -12.614 -14.358 9.864 1.00 86.06 268 GLY A C 1
ATOM 2190 O O . GLY A 1 268 ? -11.789 -13.702 10.508 1.00 86.06 268 GLY A O 1
ATOM 2191 N N . PRO A 1 269 ? -13.851 -14.575 10.357 1.00 82.19 269 PRO A N 1
ATOM 2192 C CA . PRO A 1 269 ? -14.284 -14.030 11.648 1.00 82.19 269 PRO A CA 1
ATOM 2193 C C . PRO A 1 269 ? -13.438 -14.548 12.825 1.00 82.19 269 PRO A C 1
ATOM 2195 O O . PRO A 1 269 ? -13.274 -13.843 13.814 1.00 82.19 269 PRO A O 1
ATOM 2198 N N . GLN A 1 270 ? -12.835 -15.734 12.703 1.00 82.69 270 GLN A N 1
ATOM 2199 C CA . GLN A 1 270 ? -11.914 -16.291 13.703 1.00 82.69 270 GLN A CA 1
ATOM 2200 C C . GLN A 1 270 ? -10.586 -15.520 13.769 1.00 82.69 270 GLN A C 1
ATOM 2202 O O . GLN A 1 270 ? -10.075 -15.230 14.852 1.00 82.69 270 GLN A O 1
ATOM 2207 N N . VAL A 1 271 ? -10.052 -15.120 12.609 1.00 82.19 271 VAL A N 1
ATOM 2208 C CA . VAL A 1 271 ? -8.832 -14.299 12.510 1.00 82.19 271 VAL A CA 1
ATOM 2209 C C . VAL A 1 271 ? -9.067 -12.945 13.177 1.00 82.19 271 VAL A C 1
ATOM 2211 O O . VAL A 1 271 ? -8.209 -12.439 13.899 1.00 82.19 271 VAL A O 1
ATOM 2214 N N . ARG A 1 272 ? -10.265 -12.389 12.992 1.00 83.38 272 ARG A N 1
ATOM 2215 C CA . ARG A 1 272 ? -10.714 -11.137 13.599 1.00 83.38 272 ARG A CA 1
ATOM 2216 C C . ARG A 1 272 ? -10.682 -11.184 15.132 1.00 83.38 272 ARG A C 1
ATOM 2218 O O . ARG A 1 272 ? -10.090 -10.298 15.754 1.00 83.38 272 ARG A O 1
ATOM 2225 N N . THR A 1 273 ? -11.247 -12.239 15.726 1.00 84.19 273 THR A N 1
ATOM 2226 C CA . THR A 1 273 ? -11.219 -12.470 17.181 1.00 84.19 273 THR A CA 1
ATOM 2227 C C . THR A 1 273 ? -9.789 -12.645 17.683 1.00 84.19 273 THR A C 1
ATOM 2229 O O . THR A 1 273 ? -9.389 -12.013 18.660 1.00 84.19 273 THR A O 1
ATOM 2232 N N . TYR A 1 274 ? -8.984 -13.453 16.985 1.00 85.00 274 TYR A N 1
ATOM 2233 C CA . TYR A 1 274 ? -7.591 -13.701 17.353 1.00 85.00 274 TYR A CA 1
ATOM 2234 C C . TYR A 1 274 ? -6.748 -12.419 17.347 1.00 85.00 274 TYR A C 1
ATOM 2236 O O . TYR A 1 274 ? -5.997 -12.159 18.286 1.00 85.00 274 TYR A O 1
ATOM 2244 N N . LEU A 1 275 ? -6.894 -11.580 16.319 1.00 84.62 275 LEU A N 1
ATOM 2245 C CA . LEU A 1 275 ? -6.172 -10.313 16.208 1.00 84.62 275 LEU A CA 1
ATOM 2246 C C . LEU A 1 275 ? -6.584 -9.308 17.280 1.00 84.62 275 LEU A C 1
ATOM 2248 O O . LEU A 1 275 ? -5.719 -8.615 17.821 1.00 84.62 275 LEU A O 1
ATOM 2252 N N . LEU A 1 276 ? -7.881 -9.227 17.591 1.00 82.75 276 LEU A N 1
ATOM 2253 C CA . LEU A 1 276 ? -8.363 -8.358 18.659 1.00 82.75 276 LEU A CA 1
ATOM 2254 C C . LEU A 1 276 ? -7.795 -8.824 20.002 1.00 82.75 276 LEU A C 1
ATOM 2256 O O . LEU A 1 276 ? -7.189 -8.026 20.709 1.00 82.75 276 LEU A O 1
ATOM 2260 N N . ARG A 1 277 ? -7.840 -10.134 20.271 1.00 82.81 277 ARG A N 1
ATOM 2261 C CA . ARG A 1 277 ? -7.248 -10.774 21.454 1.00 82.81 277 ARG A CA 1
ATOM 2262 C C . ARG A 1 277 ? -5.747 -10.540 21.587 1.00 82.81 277 ARG A C 1
ATOM 2264 O O . ARG A 1 277 ? -5.268 -10.228 22.674 1.00 82.81 277 ARG A O 1
ATOM 2271 N N . ALA A 1 278 ? -4.996 -10.671 20.497 1.00 82.19 278 ALA A N 1
ATOM 2272 C CA . ALA A 1 278 ? -3.556 -10.432 20.499 1.00 82.19 278 ALA A CA 1
ATOM 2273 C C . ALA A 1 278 ? -3.209 -8.983 20.889 1.00 82.19 278 ALA A C 1
ATOM 2275 O O . ALA A 1 278 ? -2.126 -8.732 21.417 1.00 82.19 278 ALA A O 1
ATOM 2276 N N . ARG A 1 279 ? -4.124 -8.031 20.655 1.00 79.44 279 ARG A N 1
ATOM 2277 C CA . ARG A 1 279 ? -3.975 -6.627 21.057 1.00 79.44 279 ARG A CA 1
ATOM 2278 C C . ARG A 1 279 ? -4.494 -6.367 22.467 1.00 79.44 279 ARG A C 1
ATOM 2280 O O . ARG A 1 279 ? -3.769 -5.786 23.268 1.00 79.44 279 ARG A O 1
ATOM 2287 N N . SER A 1 280 ? -5.695 -6.822 22.806 1.00 79.56 280 SER A N 1
ATOM 2288 C CA . SER A 1 280 ? -6.281 -6.682 24.142 1.00 79.56 280 SER A CA 1
ATOM 2289 C C . SER A 1 280 ? -5.864 -7.831 25.063 1.00 79.56 280 SER A C 1
ATOM 2291 O O . SER A 1 280 ? -6.709 -8.493 25.661 1.00 79.56 280 SER A O 1
ATOM 2293 N N . ARG A 1 281 ? -4.549 -8.059 25.214 1.00 76.75 281 ARG A N 1
ATOM 2294 C CA . ARG A 1 281 ? -4.006 -9.157 26.045 1.00 76.75 281 ARG A CA 1
ATOM 2295 C C . ARG A 1 281 ? -4.469 -9.103 27.503 1.00 76.75 281 ARG A C 1
ATOM 2297 O O . ARG A 1 281 ? -4.458 -10.130 28.169 1.00 76.75 281 ARG A O 1
ATOM 2304 N N . LEU A 1 282 ? -4.832 -7.916 27.993 1.00 77.75 282 LEU A N 1
ATOM 2305 C CA . LEU A 1 282 ? -5.279 -7.700 29.367 1.00 77.75 282 LEU A CA 1
ATOM 2306 C C . LEU A 1 282 ? -6.803 -7.831 29.542 1.00 77.75 282 LEU A C 1
ATOM 2308 O O . LEU A 1 282 ? -7.262 -7.832 30.684 1.00 77.75 282 LEU A O 1
ATOM 2312 N N . ALA A 1 283 ? -7.586 -7.882 28.459 1.00 80.06 283 ALA A N 1
ATOM 2313 C CA . ALA A 1 283 ? -9.044 -7.968 28.535 1.00 80.06 283 ALA A CA 1
ATOM 2314 C C . ALA A 1 283 ? -9.506 -9.439 28.590 1.00 80.06 283 ALA A C 1
ATOM 2316 O O . ALA A 1 283 ? -8.893 -10.294 27.942 1.00 80.06 283 ALA A O 1
ATOM 2317 N N . PRO A 1 284 ? -10.564 -9.755 29.360 1.00 81.50 284 PRO A N 1
ATOM 2318 C CA . PRO A 1 284 ? -11.090 -11.112 29.466 1.00 81.50 284 PRO A CA 1
ATOM 2319 C C . PRO A 1 284 ? -11.670 -11.607 28.132 1.00 81.50 284 PRO A C 1
ATOM 2321 O O . PRO A 1 284 ? -12.161 -10.831 27.313 1.00 81.50 284 PRO A O 1
ATOM 2324 N N . HIS A 1 285 ? -11.607 -12.925 27.923 1.00 80.44 285 HIS A N 1
ATOM 2325 C CA . HIS A 1 285 ? -11.955 -13.568 26.650 1.00 80.44 285 HIS A CA 1
ATOM 2326 C C . HIS A 1 285 ? -13.412 -13.339 26.233 1.00 80.44 285 HIS A C 1
ATOM 2328 O O . HIS A 1 285 ? -13.681 -13.071 25.066 1.00 80.44 285 HIS A O 1
ATOM 2334 N N . ASP A 1 286 ? -14.321 -13.416 27.202 1.00 83.12 286 ASP A N 1
ATOM 2335 C CA . ASP A 1 286 ? -15.764 -13.317 26.995 1.00 83.12 286 ASP A CA 1
ATOM 2336 C C . ASP A 1 286 ? -16.165 -11.962 26.385 1.00 83.12 286 ASP A C 1
ATOM 2338 O O . ASP A 1 286 ? -16.802 -11.903 25.338 1.00 83.12 286 ASP A O 1
ATOM 2342 N N . GLN A 1 287 ? -15.629 -10.861 26.926 1.00 84.62 287 GLN A N 1
ATOM 2343 C CA . GLN A 1 287 ? -15.885 -9.502 26.428 1.00 84.62 287 GLN A CA 1
ATOM 2344 C C . GLN A 1 287 ? -15.434 -9.304 24.971 1.00 84.62 287 GLN A C 1
ATOM 2346 O O . GLN A 1 287 ? -16.105 -8.635 24.183 1.00 84.62 287 GLN A O 1
ATOM 2351 N N . ILE A 1 288 ? -14.297 -9.895 24.592 1.00 85.56 288 ILE A N 1
ATOM 2352 C CA . ILE A 1 288 ? -13.757 -9.804 23.227 1.00 85.56 288 ILE A CA 1
ATOM 2353 C C . ILE A 1 288 ? -14.623 -10.609 22.253 1.00 85.56 288 ILE A C 1
ATOM 2355 O O . ILE A 1 288 ? -14.848 -10.165 21.122 1.00 85.56 288 ILE A O 1
ATOM 2359 N N . GLU A 1 289 ? -15.106 -11.782 22.670 1.00 85.25 289 GLU A N 1
ATOM 2360 C CA . GLU A 1 289 ? -15.993 -12.607 21.852 1.00 85.25 289 GLU A CA 1
ATOM 2361 C C . GLU A 1 289 ? -17.344 -11.917 21.637 1.00 85.25 289 GLU A C 1
ATOM 2363 O O . GLU A 1 289 ? -17.786 -11.816 20.490 1.00 85.25 289 GLU A O 1
ATOM 2368 N N . THR A 1 290 ? -17.938 -11.351 22.691 1.00 85.12 290 THR A N 1
ATOM 2369 C CA . THR A 1 290 ? -19.179 -10.567 22.620 1.00 85.12 290 THR A CA 1
ATOM 2370 C C . THR A 1 290 ? -19.057 -9.407 21.636 1.00 85.12 290 THR A C 1
ATOM 2372 O O . THR A 1 290 ? -19.864 -9.285 20.710 1.00 85.12 290 THR A O 1
ATOM 2375 N N . ILE A 1 291 ? -18.005 -8.590 21.764 1.00 87.38 291 ILE A N 1
ATOM 2376 C CA . ILE A 1 291 ? -17.753 -7.471 20.846 1.00 87.38 291 ILE A CA 1
ATOM 2377 C C . ILE A 1 291 ? -17.570 -7.981 19.422 1.00 87.38 291 ILE A C 1
ATOM 2379 O O . ILE A 1 291 ? -18.154 -7.437 18.491 1.00 87.38 291 ILE A O 1
ATOM 2383 N N . THR A 1 292 ? -16.785 -9.039 19.221 1.00 86.44 292 THR A N 1
ATOM 2384 C CA . THR A 1 292 ? -16.512 -9.528 17.867 1.00 86.44 292 THR A CA 1
ATOM 2385 C C . THR A 1 292 ? -17.769 -10.110 17.220 1.00 86.44 292 THR A C 1
ATOM 2387 O O . THR A 1 292 ? -17.974 -9.913 16.025 1.00 86.44 292 THR A O 1
ATOM 2390 N N . ARG A 1 293 ? -18.646 -10.776 17.977 1.00 85.69 293 ARG A N 1
ATOM 2391 C CA . ARG A 1 293 ? -19.929 -11.283 17.469 1.00 85.69 293 ARG A CA 1
ATOM 2392 C C . ARG A 1 293 ? -20.890 -10.158 17.083 1.00 85.69 293 ARG A C 1
ATOM 2394 O O . ARG A 1 293 ? -21.521 -10.260 16.036 1.00 85.69 293 ARG A O 1
ATOM 2401 N N . LYS A 1 294 ? -20.974 -9.097 17.892 1.00 86.19 294 LYS A N 1
ATOM 2402 C CA . LYS A 1 294 ? -21.921 -7.987 17.692 1.00 86.19 294 LYS A CA 1
ATOM 2403 C C . LYS A 1 294 ? -21.425 -6.925 16.706 1.00 86.19 294 LYS A C 1
ATOM 2405 O O . LYS A 1 294 ? -22.224 -6.318 16.004 1.00 86.19 294 LYS A O 1
ATOM 2410 N N . CYS A 1 295 ? -20.118 -6.693 16.613 1.00 86.56 295 CYS A N 1
ATOM 2411 C CA . CYS A 1 295 ? -19.544 -5.686 15.722 1.00 86.56 295 CYS A CA 1
ATOM 2412 C C . CYS A 1 295 ? -19.446 -6.174 14.270 1.00 86.56 295 CYS A C 1
ATOM 2414 O O . CYS A 1 295 ? -19.014 -7.298 13.992 1.00 86.56 295 CYS A O 1
ATOM 2416 N N . GLN A 1 296 ? -19.738 -5.282 13.320 1.00 88.50 296 GLN A N 1
ATOM 2417 C CA . GLN A 1 296 ? -19.459 -5.524 11.903 1.00 88.50 296 GLN A CA 1
ATOM 2418 C C . GLN A 1 296 ? -17.971 -5.306 11.582 1.00 88.50 296 GLN A C 1
ATOM 2420 O O . GLN A 1 296 ? -17.159 -4.965 12.448 1.00 88.50 296 GLN A O 1
ATOM 2425 N N . ILE A 1 297 ? -17.580 -5.540 10.325 1.00 87.50 297 ILE A N 1
ATOM 2426 C CA . ILE A 1 297 ? -16.184 -5.406 9.885 1.00 87.50 297 ILE A CA 1
ATOM 2427 C C . ILE A 1 297 ? -15.651 -3.980 10.083 1.00 87.50 297 ILE A C 1
ATOM 2429 O O . ILE A 1 297 ? -14.501 -3.815 10.486 1.00 87.50 297 ILE A O 1
ATOM 2433 N N . GLY A 1 298 ? -16.487 -2.959 9.851 1.00 87.06 298 GLY A N 1
ATOM 2434 C CA . GLY A 1 298 ? -16.115 -1.557 10.016 1.00 87.06 298 GLY A CA 1
ATOM 2435 C C . GLY A 1 298 ? -15.858 -1.178 11.464 1.00 87.06 298 GLY A C 1
ATOM 2436 O O . GLY A 1 298 ? -14.821 -0.593 11.769 1.00 87.06 298 GLY A O 1
ATOM 2437 N N . ASP A 1 299 ? -16.768 -1.578 12.348 1.00 89.44 299 ASP A N 1
ATOM 2438 C CA . ASP A 1 299 ? -16.660 -1.327 13.784 1.00 89.44 299 ASP A CA 1
ATOM 2439 C C . ASP A 1 299 ? -15.412 -2.019 14.348 1.00 89.44 299 ASP A C 1
ATOM 2441 O O . ASP A 1 299 ? -14.584 -1.395 15.013 1.00 89.44 299 ASP A O 1
ATOM 2445 N N . TRP A 1 300 ? -15.206 -3.296 13.997 1.00 90.62 300 TRP A N 1
ATOM 2446 C CA . TRP A 1 300 ? -13.997 -4.016 14.387 1.00 90.62 300 TRP A CA 1
ATOM 2447 C C . TRP A 1 300 ? -12.730 -3.328 13.872 1.00 90.62 300 TRP A C 1
ATOM 2449 O O . TRP A 1 300 ? -11.751 -3.226 14.607 1.00 90.62 300 TRP A O 1
ATOM 2459 N N . PHE A 1 301 ? -12.733 -2.845 12.627 1.00 89.44 301 PHE A N 1
ATOM 2460 C CA . PHE A 1 301 ? -11.569 -2.188 12.039 1.00 89.44 301 PHE A CA 1
ATOM 2461 C C . PHE A 1 301 ? -11.202 -0.902 12.786 1.00 89.44 301 PHE A C 1
ATOM 2463 O O . PHE A 1 301 ? -10.027 -0.683 13.086 1.00 89.44 301 PHE A O 1
ATOM 2470 N N . VAL A 1 302 ? -12.190 -0.072 13.127 1.00 88.44 302 VAL A N 1
ATOM 2471 C CA . VAL A 1 302 ? -11.963 1.149 13.911 1.00 88.44 302 VAL A CA 1
ATOM 2472 C C . VAL A 1 302 ? -11.498 0.806 15.320 1.00 88.44 302 VAL A C 1
ATOM 2474 O O . VAL A 1 302 ? -10.518 1.389 15.771 1.00 88.44 302 VAL A O 1
ATOM 2477 N N . LEU A 1 303 ? -12.116 -0.173 15.985 1.00 88.81 303 LEU A N 1
ATOM 2478 C CA . LEU A 1 303 ? -11.696 -0.628 17.312 1.00 88.81 303 LEU A CA 1
ATOM 2479 C C . LEU A 1 303 ? -10.251 -1.157 17.299 1.00 88.81 303 LEU A C 1
ATOM 2481 O O . LEU A 1 303 ? -9.427 -0.793 18.138 1.00 88.81 303 LEU A O 1
ATOM 2485 N N . TYR A 1 304 ? -9.901 -1.941 16.280 1.00 87.06 304 TYR A N 1
ATOM 2486 C CA . TYR A 1 304 ? -8.546 -2.433 16.065 1.00 87.06 304 TYR A CA 1
ATOM 2487 C C . TYR A 1 304 ? -7.546 -1.292 15.805 1.00 87.06 304 TYR A C 1
ATOM 2489 O O . TYR A 1 304 ? -6.415 -1.333 16.292 1.00 87.06 304 TYR A O 1
ATOM 2497 N N . GLN A 1 305 ? -7.949 -0.248 15.074 1.00 85.19 305 GLN A N 1
ATOM 2498 C CA . GLN A 1 305 ? -7.124 0.934 14.817 1.00 85.19 305 GLN A CA 1
ATOM 2499 C C . GLN A 1 305 ? -6.962 1.814 16.067 1.00 85.19 305 GLN A C 1
ATOM 2501 O O . GLN A 1 305 ? -5.877 2.336 16.323 1.00 85.19 305 GLN A O 1
ATOM 2506 N N . LEU A 1 306 ? -8.007 1.934 16.878 1.00 85.56 306 LEU A N 1
ATOM 2507 C CA . LEU A 1 306 ? -8.003 2.593 18.179 1.00 85.56 306 LEU A CA 1
ATOM 2508 C C . LEU A 1 306 ? -6.993 1.924 19.126 1.00 85.56 306 LEU A C 1
ATOM 2510 O O . LEU A 1 306 ? -6.091 2.588 19.640 1.00 85.56 306 LEU A O 1
ATOM 2514 N N . GLY A 1 307 ? -7.031 0.594 19.231 1.00 83.88 307 GLY A N 1
ATOM 2515 C CA . GLY A 1 307 ? -6.078 -0.177 20.035 1.00 83.88 307 GLY A CA 1
ATOM 2516 C C . GLY A 1 307 ? -4.623 -0.114 19.556 1.00 83.88 307 GLY A C 1
ATOM 2517 O O . GLY A 1 307 ? -3.724 -0.542 20.278 1.00 83.88 307 GLY A O 1
ATOM 2518 N N . LYS A 1 308 ? -4.346 0.398 18.348 1.00 80.06 308 LYS A N 1
ATOM 2519 C CA . LYS A 1 308 ? -2.976 0.669 17.872 1.00 80.06 308 LYS A CA 1
ATOM 2520 C C . LYS A 1 308 ? -2.408 1.998 18.351 1.00 80.06 308 LYS A C 1
ATOM 2522 O O . LYS A 1 308 ? -1.188 2.133 18.377 1.00 80.06 308 LYS A O 1
ATOM 2527 N N . ASN A 1 309 ? -3.265 2.966 18.662 1.00 81.81 309 ASN A N 1
ATOM 2528 C CA . ASN A 1 309 ? -2.856 4.345 18.920 1.00 81.81 309 ASN A CA 1
ATOM 2529 C C . ASN A 1 309 ? -3.073 4.780 20.386 1.00 81.81 309 ASN A C 1
ATOM 2531 O O . ASN A 1 309 ? -2.599 5.852 20.754 1.00 81.81 309 ASN A O 1
ATOM 2535 N N . MET A 1 310 ? -3.735 3.956 21.208 1.00 81.31 310 MET A N 1
ATOM 2536 C CA . MET A 1 310 ? -3.980 4.190 22.640 1.00 81.31 310 MET A CA 1
ATOM 2537 C C . MET A 1 310 ? -3.117 3.312 23.553 1.00 81.31 310 MET A C 1
ATOM 2539 O O . MET A 1 310 ? -2.615 2.266 23.130 1.00 81.31 310 MET A O 1
ATOM 2543 N N . ASP A 1 311 ? -2.988 3.733 24.815 1.00 82.56 311 ASP A N 1
ATOM 2544 C CA . ASP A 1 311 ? -2.342 2.941 25.863 1.00 82.56 311 ASP A CA 1
ATOM 2545 C C . ASP A 1 311 ? -3.089 1.606 26.106 1.00 82.56 311 ASP A C 1
ATOM 2547 O O . ASP A 1 311 ? -4.327 1.592 26.131 1.00 82.56 311 ASP A O 1
ATOM 2551 N N . PRO A 1 312 ? -2.382 0.470 26.286 1.00 83.38 312 PRO A N 1
ATOM 2552 C CA . PRO A 1 312 ? -3.010 -0.836 26.494 1.00 83.38 312 PRO A CA 1
ATOM 2553 C C . PRO A 1 312 ? -3.949 -0.931 27.707 1.00 83.38 312 PRO A C 1
ATOM 2555 O O . PRO A 1 312 ? -4.896 -1.719 27.655 1.00 83.38 312 PRO A O 1
ATOM 2558 N N . LEU A 1 313 ? -3.707 -0.172 28.785 1.00 83.75 313 LEU A N 1
ATOM 2559 C CA . LEU A 1 313 ? -4.564 -0.157 29.979 1.00 83.75 313 LEU A CA 1
ATOM 2560 C C . LEU A 1 313 ? -5.885 0.556 29.686 1.00 83.75 313 LEU A C 1
ATOM 2562 O O . LEU A 1 313 ? -6.951 -0.012 29.915 1.00 83.75 313 LEU A O 1
ATOM 2566 N N . ILE A 1 314 ? -5.818 1.740 29.075 1.00 85.50 314 ILE A N 1
ATOM 2567 C CA . ILE A 1 314 ? -7.003 2.514 28.671 1.00 85.50 314 ILE A CA 1
ATOM 2568 C C . ILE A 1 314 ? -7.825 1.725 27.647 1.00 85.50 314 ILE A C 1
ATOM 2570 O O . ILE A 1 314 ? -9.049 1.649 27.736 1.00 85.50 314 ILE A O 1
ATOM 2574 N N . TYR A 1 315 ? -7.155 1.073 26.693 1.00 88.12 315 TYR A N 1
ATOM 2575 C CA . TYR A 1 315 ? -7.828 0.247 25.696 1.00 88.12 315 TYR A CA 1
ATOM 2576 C C . TYR A 1 315 ? -8.541 -0.963 26.317 1.00 88.12 315 TYR A C 1
ATOM 2578 O O . TYR A 1 315 ? -9.634 -1.315 25.878 1.00 88.12 315 TYR A O 1
ATOM 2586 N N . LYS A 1 316 ? -7.966 -1.588 27.355 1.00 89.00 316 LYS A N 1
ATOM 2587 C CA . LYS A 1 316 ? -8.626 -2.670 28.102 1.00 89.00 316 LYS A CA 1
ATOM 2588 C C . LYS A 1 316 ? -9.926 -2.182 28.742 1.00 89.00 316 LYS A C 1
ATOM 2590 O O . LYS A 1 316 ? -10.945 -2.855 28.611 1.00 89.00 316 LYS A O 1
ATOM 2595 N N . GLU A 1 317 ? -9.887 -1.045 29.431 1.00 88.50 317 GLU A N 1
ATOM 2596 C CA . GLU A 1 317 ? -11.073 -0.471 30.075 1.00 88.50 317 GLU A CA 1
ATOM 2597 C C . GLU A 1 317 ? -12.152 -0.109 29.056 1.00 88.50 317 GLU A C 1
ATOM 2599 O O . GLU A 1 317 ? -13.312 -0.461 29.241 1.00 88.50 317 GLU A O 1
ATOM 2604 N N . LEU A 1 318 ? -11.757 0.502 27.936 1.00 90.06 318 LEU A N 1
ATOM 2605 C CA . LEU A 1 318 ? -12.665 0.828 26.841 1.00 90.06 318 LEU A CA 1
ATOM 2606 C C . LEU A 1 318 ? -13.354 -0.417 26.269 1.00 90.06 318 LEU A C 1
ATOM 2608 O O . LEU A 1 318 ? -14.556 -0.394 26.018 1.00 90.06 318 LEU A O 1
ATOM 2612 N N . VAL A 1 319 ? -12.613 -1.511 26.071 1.00 90.94 319 VAL A N 1
ATOM 2613 C CA . VAL A 1 319 ? -13.174 -2.792 25.610 1.00 90.94 319 VAL A CA 1
ATOM 2614 C C . VAL A 1 319 ? -14.156 -3.355 26.641 1.00 90.94 319 VAL A C 1
ATOM 2616 O O . VAL A 1 319 ? -15.223 -3.828 26.259 1.00 90.94 319 VAL A O 1
ATOM 2619 N N . ALA A 1 320 ? -13.843 -3.272 27.935 1.00 89.69 320 ALA A N 1
ATOM 2620 C CA . ALA A 1 320 ? -14.725 -3.764 28.991 1.00 89.69 320 ALA A CA 1
ATOM 2621 C C . ALA A 1 320 ? -16.041 -2.972 29.083 1.00 89.69 320 ALA A C 1
ATOM 2623 O O . ALA A 1 320 ? -17.116 -3.571 29.132 1.00 89.69 320 ALA A O 1
ATOM 2624 N N . GLU A 1 321 ? -15.971 -1.640 29.051 1.00 89.88 321 GLU A N 1
ATOM 2625 C CA . GLU A 1 321 ? -17.146 -0.759 29.079 1.00 89.88 321 GLU A CA 1
ATOM 2626 C C . GLU A 1 321 ? -18.001 -0.904 27.818 1.00 89.88 321 GLU A C 1
ATOM 2628 O O . GLU A 1 321 ? -19.231 -0.946 27.893 1.00 89.88 321 GLU A O 1
ATOM 2633 N N . LEU A 1 322 ? -17.360 -1.043 26.655 1.00 90.44 322 LEU A N 1
ATOM 2634 C CA . LEU A 1 322 ? -18.066 -1.263 25.400 1.00 90.44 322 LEU A CA 1
ATOM 2635 C C . LEU A 1 322 ? -18.796 -2.612 25.390 1.00 90.44 322 LEU A C 1
ATOM 2637 O O . LEU A 1 322 ? -19.947 -2.663 24.963 1.00 90.44 322 LEU A O 1
ATOM 2641 N N . ALA A 1 323 ? -18.168 -3.685 25.885 1.00 89.88 323 ALA A N 1
ATOM 2642 C CA . ALA A 1 323 ? -18.814 -4.993 26.008 1.00 89.88 323 ALA A CA 1
ATOM 2643 C C . ALA A 1 323 ? -20.040 -4.926 26.933 1.00 89.88 323 ALA A C 1
ATOM 2645 O O . ALA A 1 323 ? -21.130 -5.320 26.525 1.00 89.88 323 ALA A O 1
ATOM 2646 N N . ALA A 1 324 ? -19.893 -4.329 28.123 1.00 89.38 324 ALA A N 1
ATOM 2647 C CA . ALA A 1 324 ? -20.992 -4.173 29.077 1.00 89.38 324 ALA A CA 1
ATOM 2648 C C . ALA A 1 324 ? -22.175 -3.385 28.485 1.00 89.38 324 ALA A C 1
ATOM 2650 O O . ALA A 1 324 ? -23.333 -3.765 28.654 1.00 89.38 324 ALA A O 1
ATOM 2651 N N . LYS A 1 325 ? -21.897 -2.311 27.735 1.00 87.62 325 LYS A N 1
ATOM 2652 C CA . LYS A 1 325 ? -22.933 -1.493 27.087 1.00 87.62 325 LYS A CA 1
ATOM 2653 C C . LYS A 1 325 ? -23.636 -2.227 25.943 1.00 87.62 325 LYS A C 1
ATOM 2655 O O . LYS A 1 325 ? -24.831 -2.032 25.735 1.00 87.62 325 LYS A O 1
ATOM 2660 N N . LEU A 1 326 ? -22.910 -3.064 25.202 1.00 85.50 326 LEU A N 1
ATOM 2661 C CA . LEU A 1 326 ? -23.477 -3.893 24.138 1.00 85.50 326 LEU A CA 1
ATOM 2662 C C . LEU A 1 326 ? -24.323 -5.049 24.687 1.00 85.50 326 LEU A C 1
ATOM 2664 O O . LEU A 1 326 ? -25.269 -5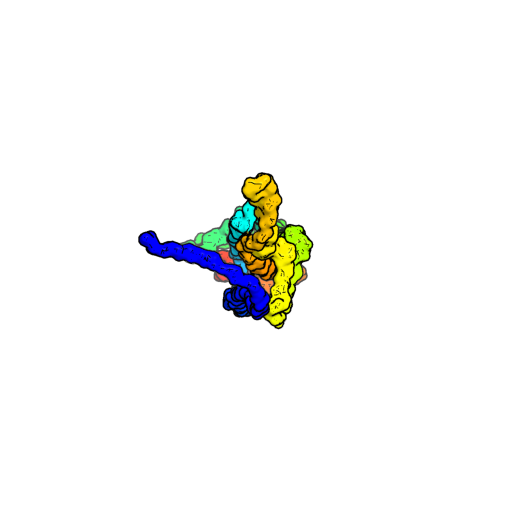.451 24.018 1.00 85.50 326 LEU A O 1
ATOM 2668 N N . ASP A 1 327 ? -24.020 -5.573 25.875 1.00 83.69 327 ASP A N 1
ATOM 2669 C CA . ASP A 1 327 ? -24.848 -6.584 26.551 1.00 83.69 327 ASP A CA 1
ATOM 2670 C C . ASP A 1 327 ? -26.081 -5.982 27.226 1.00 83.69 327 ASP A C 1
ATOM 2672 O O . ASP A 1 327 ? -27.164 -6.561 27.165 1.00 83.69 327 ASP A O 1
ATOM 2676 N N . GLY A 1 328 ? -25.969 -4.783 27.803 1.00 74.62 328 GLY A N 1
ATOM 2677 C CA . GLY A 1 328 ? -27.114 -4.080 28.386 1.00 74.62 328 GLY A CA 1
ATOM 2678 C C . GLY A 1 328 ? -28.196 -3.709 27.365 1.00 74.62 328 GLY A C 1
ATOM 2679 O O . GLY A 1 328 ? -29.370 -3.667 27.713 1.00 74.62 328 GLY A O 1
ATOM 2680 N N . LYS A 1 329 ? -27.824 -3.485 26.098 1.00 60.38 329 LYS A N 1
ATOM 2681 C CA . LYS A 1 329 ? -28.753 -3.085 25.026 1.00 60.38 329 LYS A CA 1
ATOM 2682 C C . LYS A 1 329 ? -29.636 -4.227 24.501 1.00 60.38 329 LYS A C 1
ATOM 2684 O O . LYS A 1 329 ? -30.656 -3.938 23.892 1.00 60.38 329 LYS A O 1
ATOM 2689 N N . ASP A 1 330 ? -29.260 -5.484 24.745 1.00 55.47 330 ASP A N 1
ATOM 2690 C CA . ASP A 1 330 ? -30.062 -6.664 24.376 1.00 55.47 330 ASP A CA 1
ATOM 2691 C C . ASP A 1 330 ? -31.093 -7.041 25.457 1.00 55.47 330 ASP A C 1
ATOM 2693 O O . ASP A 1 330 ? -31.988 -7.842 25.202 1.00 55.47 330 ASP A O 1
ATOM 2697 N N . ASN A 1 331 ? -30.959 -6.487 26.668 1.00 49.31 331 ASN A N 1
ATOM 2698 C CA . ASN A 1 331 ? -31.793 -6.810 27.831 1.00 49.31 331 ASN A CA 1
ATOM 2699 C C . ASN A 1 331 ? -32.909 -5.777 28.097 1.00 49.31 331 ASN A C 1
ATOM 2701 O O . ASN A 1 331 ? -33.502 -5.800 29.177 1.00 49.31 331 ASN A O 1
ATOM 2705 N N . VAL A 1 332 ? -33.177 -4.865 27.153 1.00 41.00 332 VAL A N 1
ATOM 2706 C CA . VAL A 1 332 ? -34.207 -3.811 27.256 1.00 41.00 332 VAL A CA 1
ATOM 2707 C C . VAL A 1 332 ? -35.211 -3.919 26.122 1.00 41.00 332 VAL A C 1
ATOM 2709 O O . VAL A 1 332 ? -34.763 -4.051 24.961 1.00 41.00 332 VAL A O 1
#

Radius of gyration: 31.85 Å; Cα contacts (8 Å, |Δi|>4): 220; chains: 1; bounding box: 109×44×87 Å